Protein AF-A0A813FY99-F1 (afdb_monomer)

Organism: Polarella glacialis (NCBI:txid89957)

Mean predicted aligned error: 5.85 Å

pLDDT: mean 92.45, std 8.8, range [51.94, 98.81]

Sequence (256 aa):
MLTPITLELGGKSPVFIDKGLSEDMMNAAVREILETKVHKTGQFCCSHDYGLVHEAVYEDFCGRLKAQIVALGPRRHVPMIGRRQYADIKSKLDEAGAECVPPLGGESVPNDEAMTIPMTALLQPSFDKRVLTEEIFGPLFPVLKVSGVAEAIKIINRPVTCKPLIAYCYTEDSKLADAFVSSVPAGNIAVNGGPQRMISNYACGFGGVGPSGSGVHMWGVDALREFSNRKHVMRARGGFAKSYFSGPPPALPAKA

Nearest PDB structures (foldseek):
  8bb8-assembly1_A  TM=8.879E-01  e=2.811E-17  Homo sapiens
  4qgk-assembly1_B  TM=8.823E-01  e=2.991E-17  Homo sapiens
  4l2o-assembly1_B  TM=8.874E-01  e=7.620E-17  Homo sapiens
  1ad3-assembly1_B  TM=8.784E-01  e=6.346E-16  Rattus norvegicus
  7rlu-assembly1_B  TM=8.355E-01  e=1.193E-13  Rattus norvegicus

Foldseek 3Di:
DPDDDWDAAAAQAEEEAFPADDPVLLLVVLVQLQVCCLVLQVLDRQHNLEYEYEQNCQVVSLVSNLVVLVVCPCSQWDAHPDLVLLVVLLVLVVQQPFQKRVHDDDVQQQDNVRSTHGQIEGEPGDCPGCSNQDRNSGNYYYYYYDNDLVVVLVSCCPPSRAAGQEYEYEDPDPVSVVVNVVRGRYQYYYYSDGDVVVVPPQQDFGHTDDPSTDAGCGHHVRNVVRPDDPDDDDDDPDDPPDPPVPDDPPDDPDDD

Structure (mmCIF, N/CA/C/O backbone):
data_AF-A0A813FY99-F1
#
_entry.id   AF-A0A813FY99-F1
#
loop_
_atom_site.group_PDB
_atom_site.id
_atom_site.type_symbol
_atom_site.label_atom_id
_atom_site.label_alt_id
_atom_site.label_comp_id
_atom_site.label_asym_id
_atom_site.label_entity_id
_atom_site.label_seq_id
_atom_site.pdbx_PDB_ins_code
_atom_site.Cartn_x
_atom_site.Cartn_y
_atom_site.Cartn_z
_atom_site.occupancy
_atom_site.B_iso_or_equiv
_atom_site.auth_seq_id
_atom_site.auth_comp_id
_atom_site.auth_asym_id
_atom_site.auth_atom_id
_atom_site.pdbx_PDB_model_num
ATOM 1 N N . MET A 1 1 ? 16.513 8.443 -31.070 1.00 75.50 1 MET A N 1
ATOM 2 C CA . MET A 1 1 ? 17.203 7.590 -30.077 1.00 75.50 1 MET A CA 1
ATOM 3 C C . MET A 1 1 ? 16.186 6.566 -29.591 1.00 75.50 1 MET A C 1
ATOM 5 O O . MET A 1 1 ? 15.091 6.989 -29.251 1.00 75.50 1 MET A O 1
ATOM 9 N N . LEU A 1 2 ? 16.479 5.264 -29.645 1.00 90.00 2 LEU A N 1
ATOM 10 C CA . LEU A 1 2 ? 15.566 4.190 -29.209 1.00 90.00 2 LEU A CA 1
ATOM 11 C C . LEU A 1 2 ? 16.149 3.500 -27.969 1.00 90.00 2 LEU A C 1
ATOM 13 O O . LEU A 1 2 ? 16.547 2.340 -28.017 1.00 90.00 2 LEU A O 1
ATOM 17 N N . THR A 1 3 ? 16.304 4.268 -26.893 1.00 95.12 3 THR A N 1
ATOM 18 C CA . THR A 1 3 ? 16.909 3.800 -25.641 1.00 95.12 3 THR A CA 1
ATOM 19 C C . THR A 1 3 ? 15.904 2.933 -24.873 1.00 95.12 3 THR A C 1
ATOM 21 O O . THR A 1 3 ? 14.806 3.424 -24.603 1.00 95.12 3 THR A O 1
ATOM 24 N N . PRO A 1 4 ? 16.240 1.682 -24.503 1.00 93.56 4 PRO A N 1
ATOM 25 C CA . PRO A 1 4 ? 15.447 0.902 -23.554 1.00 93.56 4 PRO A CA 1
ATOM 26 C C . PRO A 1 4 ? 15.342 1.622 -22.207 1.00 93.56 4 PRO A C 1
ATOM 28 O O . PRO A 1 4 ? 16.290 2.289 -21.790 1.00 93.56 4 PRO A O 1
ATOM 31 N N . ILE A 1 5 ? 14.205 1.477 -21.529 1.00 95.12 5 ILE A N 1
ATOM 32 C CA . ILE A 1 5 ? 13.973 2.058 -20.205 1.00 95.12 5 ILE A CA 1
ATOM 33 C C . ILE A 1 5 ? 13.480 0.981 -19.242 1.00 95.12 5 ILE A C 1
ATOM 35 O O . ILE A 1 5 ? 12.625 0.174 -19.599 1.00 95.12 5 ILE A O 1
ATOM 39 N N . THR A 1 6 ? 13.998 1.024 -18.020 1.00 96.06 6 THR A N 1
ATOM 40 C CA . THR A 1 6 ? 13.480 0.289 -16.864 1.00 96.06 6 THR A CA 1
ATOM 41 C C . THR A 1 6 ? 12.871 1.334 -15.934 1.00 96.06 6 THR A C 1
ATOM 43 O O . THR A 1 6 ? 13.519 2.340 -15.631 1.00 96.06 6 THR A O 1
ATOM 46 N N . LEU A 1 7 ? 11.611 1.150 -15.544 1.00 95.81 7 LEU A N 1
ATOM 47 C CA . LEU A 1 7 ? 10.851 2.115 -14.752 1.00 95.81 7 LEU A CA 1
ATOM 48 C C . LEU A 1 7 ? 10.440 1.482 -13.435 1.00 95.81 7 LEU A C 1
ATOM 50 O O . LEU A 1 7 ? 9.755 0.465 -13.428 1.00 95.81 7 LEU A O 1
ATOM 54 N N . GLU A 1 8 ? 10.806 2.141 -12.346 1.00 93.56 8 GLU A N 1
ATOM 55 C CA . GLU A 1 8 ? 10.443 1.753 -10.989 1.00 93.56 8 GLU A CA 1
ATOM 56 C C . GLU A 1 8 ? 9.731 2.914 -10.352 1.00 93.56 8 GLU A C 1
ATOM 58 O O . GLU A 1 8 ? 10.328 3.950 -10.043 1.00 93.56 8 GLU A O 1
ATOM 63 N N . LEU A 1 9 ? 8.422 2.760 -10.264 1.00 92.88 9 LEU A N 1
ATOM 64 C CA . LEU A 1 9 ? 7.542 3.795 -9.777 1.00 92.88 9 LEU A CA 1
ATOM 65 C C . LEU A 1 9 ? 7.005 3.364 -8.412 1.00 92.88 9 LEU A C 1
ATOM 67 O O . LEU A 1 9 ? 7.506 2.441 -7.771 1.00 92.88 9 LEU A O 1
ATOM 71 N N . GLY A 1 10 ? 6.024 4.103 -7.923 1.00 91.44 10 GLY A N 1
ATOM 72 C CA . GLY A 1 10 ? 5.308 3.755 -6.711 1.00 91.44 10 GLY A CA 1
ATOM 73 C C . GLY A 1 10 ? 4.024 2.999 -7.015 1.00 91.44 10 GLY A C 1
ATOM 74 O O . GLY A 1 10 ? 3.854 2.335 -8.043 1.00 91.44 10 GLY A O 1
ATOM 75 N N . GLY A 1 11 ? 3.083 3.142 -6.104 1.00 91.06 11 GLY A N 1
ATOM 76 C CA . GLY A 1 11 ? 1.730 2.658 -6.287 1.00 91.06 11 GLY A CA 1
ATOM 77 C C . GLY A 1 11 ? 1.016 2.502 -4.961 1.00 91.06 11 GLY A C 1
ATOM 78 O O . GLY A 1 11 ? 1.612 2.503 -3.886 1.00 91.06 11 GLY A O 1
ATOM 79 N N . LYS A 1 12 ? -0.299 2.324 -5.039 1.00 94.81 12 LYS A N 1
ATOM 80 C CA . LYS A 1 12 ? -1.124 2.118 -3.852 1.00 94.81 12 LYS A CA 1
ATOM 81 C C . LYS A 1 12 ? -1.041 0.667 -3.400 1.00 94.81 12 LYS A C 1
ATOM 83 O O . LYS A 1 12 ? -1.918 -0.120 -3.738 1.00 94.81 12 LYS A O 1
ATOM 88 N N . SER A 1 13 ? 0.014 0.315 -2.673 1.00 96.50 13 SER A N 1
ATOM 89 C CA . SER A 1 13 ? 0.250 -1.055 -2.207 1.00 96.50 13 SER A CA 1
ATOM 90 C C . SER A 1 13 ? -0.785 -1.472 -1.144 1.00 96.50 13 SER A C 1
ATOM 92 O O . SER A 1 13 ? -0.737 -0.952 -0.024 1.00 96.50 13 SER A O 1
ATOM 94 N N . PRO A 1 14 ? -1.742 -2.371 -1.454 1.00 97.44 14 PRO A N 1
ATOM 95 C CA . PRO A 1 14 ? -2.763 -2.801 -0.503 1.00 97.44 14 PRO A CA 1
ATOM 96 C C . PRO A 1 14 ? -2.207 -3.784 0.522 1.00 97.44 14 PRO A C 1
ATOM 98 O O . PRO A 1 14 ? -1.317 -4.575 0.207 1.00 97.44 14 PRO A O 1
ATOM 101 N N . VAL A 1 15 ? -2.824 -3.829 1.701 1.00 98.25 15 VAL A N 1
ATOM 102 C CA . VAL A 1 15 ? -2.689 -4.952 2.634 1.00 98.25 15 VAL A CA 1
ATOM 103 C C . VAL A 1 15 ? -4.041 -5.557 2.971 1.00 98.25 15 VAL A C 1
ATOM 105 O O . VAL A 1 15 ? -4.916 -4.874 3.494 1.00 98.25 15 VAL A O 1
ATOM 108 N N . PHE A 1 16 ? -4.215 -6.844 2.679 1.00 98.69 16 PHE A N 1
ATOM 109 C CA . PHE A 1 16 ? -5.364 -7.618 3.134 1.00 98.69 16 PHE A CA 1
ATOM 110 C C . PHE A 1 16 ? -5.051 -8.312 4.465 1.00 98.69 16 PHE A C 1
ATOM 112 O O . PHE A 1 16 ? -4.012 -8.963 4.589 1.00 98.69 16 PHE A O 1
ATOM 119 N N . ILE A 1 17 ? -5.956 -8.178 5.437 1.00 98.75 17 ILE A N 1
ATOM 120 C CA . ILE A 1 17 ? -5.899 -8.848 6.741 1.00 98.75 17 ILE A CA 1
ATOM 121 C C . ILE A 1 17 ? -7.107 -9.777 6.854 1.00 98.75 17 ILE A C 1
ATOM 123 O O . ILE A 1 17 ? -8.253 -9.319 6.909 1.00 98.75 17 ILE A O 1
ATOM 127 N N . ASP A 1 18 ? -6.846 -11.079 6.877 1.00 98.44 18 ASP A N 1
ATOM 128 C CA . ASP A 1 18 ? -7.875 -12.104 7.017 1.00 98.44 18 ASP A CA 1
ATOM 129 C C . ASP A 1 18 ? -8.385 -12.235 8.468 1.00 98.44 18 ASP A C 1
ATOM 131 O O . ASP A 1 18 ? -7.804 -11.700 9.411 1.00 98.44 18 ASP A O 1
ATOM 135 N N . LYS A 1 19 ? -9.485 -12.964 8.671 1.00 97.44 19 LYS A N 1
ATOM 136 C CA . LYS A 1 19 ? -10.053 -13.238 10.003 1.00 97.44 19 LYS A CA 1
ATOM 137 C C . LYS A 1 19 ? -9.366 -14.377 10.761 1.00 97.44 19 LYS A C 1
ATOM 139 O O . LYS A 1 19 ? -9.574 -14.502 11.960 1.00 97.44 19 LYS A O 1
ATOM 144 N N . GLY A 1 20 ? -8.625 -15.241 10.065 1.00 93.25 20 GLY A N 1
ATOM 145 C CA . GLY A 1 20 ? -8.072 -16.482 10.621 1.00 93.25 20 GLY A CA 1
ATOM 146 C C . GLY A 1 20 ? -6.690 -16.350 11.260 1.00 93.25 20 GLY A C 1
ATOM 147 O O . GLY A 1 20 ? -6.062 -17.367 11.519 1.00 93.25 20 GLY A O 1
ATOM 148 N N . LEU A 1 21 ? -6.183 -15.131 11.454 1.00 97.56 21 LEU A N 1
ATOM 149 C CA . LEU A 1 21 ? -4.840 -14.913 11.993 1.00 97.56 21 LEU A CA 1
ATOM 150 C C . LEU A 1 21 ? -4.801 -15.245 13.484 1.00 97.56 21 LEU A C 1
ATOM 152 O O . LEU A 1 21 ? -5.650 -14.788 14.251 1.00 97.56 21 LEU A O 1
ATOM 156 N N . SER A 1 22 ? -3.750 -15.942 13.907 1.00 97.12 22 SER A N 1
ATOM 157 C CA . SER A 1 22 ? -3.342 -15.974 15.312 1.00 97.12 22 SER A CA 1
ATOM 158 C C . SER A 1 22 ? -3.049 -14.566 15.850 1.00 97.12 22 SER A C 1
ATOM 160 O O . SER A 1 22 ? -2.690 -13.649 15.103 1.00 97.12 22 SER A O 1
ATOM 162 N N . GLU A 1 23 ? -3.157 -14.381 17.170 1.00 96.44 23 GLU A N 1
ATOM 163 C CA . GLU A 1 23 ? -2.890 -13.083 17.810 1.00 96.44 23 GLU A CA 1
ATOM 164 C C . GLU A 1 23 ? -1.473 -12.564 17.524 1.00 96.44 23 GLU A C 1
ATOM 166 O O . GLU A 1 23 ? -1.279 -11.369 17.288 1.00 96.44 23 GLU A O 1
ATOM 171 N N . ASP A 1 24 ? -0.486 -13.461 17.498 1.00 96.44 24 ASP A N 1
ATOM 172 C CA . ASP A 1 24 ? 0.904 -13.126 17.189 1.00 96.44 24 ASP A CA 1
ATOM 173 C C . ASP A 1 24 ? 1.055 -12.614 15.756 1.00 96.44 24 ASP A C 1
ATOM 175 O O . ASP A 1 24 ? 1.741 -11.613 15.523 1.00 96.44 24 ASP A O 1
ATOM 179 N N . MET A 1 25 ? 0.381 -13.255 14.796 1.00 96.62 25 MET A N 1
ATOM 180 C CA . MET A 1 25 ? 0.400 -12.824 13.401 1.00 96.62 25 MET A CA 1
ATOM 181 C C . MET A 1 25 ? -0.323 -11.486 13.221 1.00 96.62 25 MET A C 1
ATOM 183 O O . MET A 1 25 ? 0.201 -10.607 12.536 1.00 96.62 25 MET A O 1
ATOM 187 N N . MET A 1 26 ? -1.465 -11.286 13.888 1.00 97.81 26 MET A N 1
ATOM 188 C CA . MET A 1 26 ? -2.183 -10.007 13.893 1.00 97.81 26 MET A CA 1
ATOM 189 C C . MET A 1 26 ? -1.304 -8.877 14.453 1.00 97.81 26 MET A C 1
ATOM 191 O O . MET A 1 26 ? -1.156 -7.823 13.832 1.00 97.81 26 MET A O 1
ATOM 195 N N . ASN A 1 27 ? -0.652 -9.105 15.596 1.00 96.81 27 ASN A N 1
ATOM 196 C CA . ASN A 1 27 ? 0.261 -8.136 16.204 1.00 96.81 27 ASN A CA 1
ATOM 197 C C . ASN A 1 27 ? 1.474 -7.837 15.316 1.00 96.81 27 ASN A C 1
ATOM 199 O O . ASN A 1 27 ? 1.892 -6.680 15.221 1.00 96.81 27 ASN A O 1
ATOM 203 N N . ALA A 1 28 ? 2.040 -8.860 14.671 1.00 95.50 28 ALA A N 1
ATOM 204 C CA . ALA A 1 28 ? 3.153 -8.702 13.744 1.00 95.50 28 ALA A CA 1
ATOM 205 C C . ALA A 1 28 ? 2.752 -7.887 12.507 1.00 95.50 28 ALA A C 1
ATOM 207 O O . ALA A 1 28 ? 3.494 -6.979 12.136 1.00 95.50 28 ALA A O 1
ATOM 208 N N . ALA A 1 29 ? 1.577 -8.149 11.925 1.00 96.81 29 ALA A N 1
ATOM 209 C CA . ALA A 1 29 ? 1.054 -7.403 10.783 1.00 96.81 29 ALA A CA 1
ATOM 210 C C . ALA A 1 29 ? 0.841 -5.920 11.128 1.00 96.81 29 ALA A C 1
ATOM 212 O O . ALA A 1 29 ? 1.331 -5.043 10.417 1.00 96.81 29 ALA A O 1
ATOM 213 N N . VAL A 1 30 ? 0.189 -5.622 12.261 1.00 97.19 30 VAL A N 1
ATOM 214 C CA . VAL A 1 30 ? 0.000 -4.237 12.739 1.00 97.19 30 VAL A CA 1
ATOM 215 C C . VAL A 1 30 ? 1.348 -3.540 12.943 1.00 97.19 30 VAL A C 1
ATOM 217 O O . VAL A 1 30 ? 1.535 -2.416 12.472 1.00 97.19 30 VAL A O 1
ATOM 220 N N . ARG A 1 31 ? 2.306 -4.211 13.595 1.00 95.25 31 ARG A N 1
ATOM 221 C CA . ARG A 1 31 ? 3.645 -3.656 13.830 1.00 95.25 31 ARG A CA 1
ATOM 222 C C . ARG A 1 31 ? 4.360 -3.352 12.517 1.00 95.25 31 ARG A C 1
ATOM 224 O O . ARG A 1 31 ? 4.911 -2.267 12.372 1.00 95.25 31 ARG A O 1
ATOM 231 N N . GLU A 1 32 ? 4.330 -4.271 11.559 1.00 94.69 32 GLU A N 1
ATOM 232 C CA . GLU A 1 32 ? 5.006 -4.111 10.271 1.00 94.69 32 GLU A CA 1
ATOM 233 C C . GLU A 1 32 ? 4.397 -2.971 9.437 1.00 94.69 32 GLU A C 1
ATOM 235 O O . GLU A 1 32 ? 5.131 -2.170 8.847 1.00 94.69 32 GLU A O 1
ATOM 240 N N . ILE A 1 33 ? 3.068 -2.827 9.452 1.00 95.75 33 ILE A N 1
ATOM 241 C CA . ILE A 1 33 ? 2.367 -1.683 8.851 1.00 95.75 33 ILE A CA 1
ATOM 242 C C . ILE A 1 33 ? 2.863 -0.371 9.463 1.00 95.75 33 ILE A C 1
ATOM 244 O O . ILE A 1 33 ? 3.245 0.549 8.734 1.00 95.75 33 ILE A O 1
ATOM 248 N N . LEU A 1 34 ? 2.909 -0.293 10.793 1.00 94.81 34 LEU A N 1
ATOM 249 C CA . LEU A 1 34 ? 3.314 0.916 11.504 1.00 94.81 34 LEU A CA 1
ATOM 250 C C . LEU A 1 34 ? 4.782 1.260 11.311 1.00 94.81 34 LEU A C 1
ATOM 252 O O . LEU A 1 34 ? 5.090 2.407 10.993 1.00 94.81 34 LEU A O 1
ATOM 256 N N . GLU A 1 35 ? 5.680 0.289 11.461 1.00 91.62 35 GLU A N 1
ATOM 257 C CA . GLU A 1 35 ? 7.118 0.477 11.264 1.00 91.62 35 GLU A CA 1
ATOM 258 C C . GLU A 1 35 ? 7.416 0.996 9.862 1.00 91.62 35 GLU A C 1
ATOM 260 O O . GLU A 1 35 ? 8.207 1.926 9.706 1.00 91.62 35 GLU A O 1
ATOM 265 N N . THR A 1 36 ? 6.712 0.477 8.858 1.00 90.81 36 THR A N 1
ATOM 266 C CA . THR A 1 36 ? 6.819 0.949 7.477 1.00 90.81 36 THR A CA 1
ATOM 267 C C . THR A 1 36 ? 6.313 2.384 7.322 1.00 90.81 36 THR A C 1
ATOM 269 O O . THR A 1 36 ? 6.957 3.198 6.660 1.00 90.81 36 THR A O 1
ATOM 272 N N . LYS A 1 37 ? 5.180 2.726 7.943 1.00 93.50 37 LYS A N 1
ATOM 273 C CA . LYS A 1 37 ? 4.598 4.071 7.850 1.00 93.50 37 LYS A CA 1
ATOM 274 C C . LYS A 1 37 ? 5.371 5.140 8.618 1.00 93.50 37 LYS A C 1
ATOM 276 O O . LYS A 1 37 ? 5.329 6.302 8.223 1.00 93.50 37 LYS A O 1
ATOM 281 N N . VAL A 1 38 ? 6.092 4.785 9.680 1.00 92.62 38 VAL A N 1
ATOM 282 C CA . VAL A 1 38 ? 7.000 5.733 10.352 1.00 92.62 38 VAL A CA 1
ATOM 283 C C . VAL A 1 38 ? 8.392 5.753 9.740 1.00 92.62 38 VAL A C 1
ATOM 285 O O . VAL A 1 38 ? 9.088 6.766 9.834 1.00 92.62 38 VAL A O 1
ATOM 288 N N . HIS A 1 39 ? 8.809 4.678 9.071 1.00 90.06 39 HIS A N 1
ATOM 289 C CA . HIS A 1 39 ? 10.054 4.672 8.320 1.00 90.06 39 HIS A CA 1
ATOM 290 C C . HIS A 1 39 ? 9.987 5.719 7.204 1.00 90.06 39 HIS A C 1
ATOM 292 O O . HIS A 1 39 ? 9.133 5.654 6.321 1.00 90.06 39 HIS A O 1
ATOM 298 N N . LYS A 1 40 ? 10.879 6.718 7.262 1.00 89.81 40 LYS A N 1
ATOM 299 C CA . LYS A 1 40 ? 10.889 7.869 6.340 1.00 89.81 40 LYS A CA 1
ATOM 300 C C . LYS A 1 40 ? 9.519 8.563 6.234 1.00 89.81 40 LYS A C 1
ATOM 302 O O . LYS A 1 40 ? 9.180 9.082 5.172 1.00 89.81 40 LYS A O 1
ATOM 307 N N . THR A 1 41 ? 8.709 8.536 7.294 1.00 92.69 41 THR A N 1
ATOM 308 C CA . THR A 1 41 ? 7.345 9.098 7.281 1.00 92.69 41 THR A CA 1
ATOM 309 C C . THR A 1 41 ? 6.443 8.473 6.205 1.00 92.69 41 THR A C 1
ATOM 311 O O . THR A 1 41 ? 5.597 9.146 5.625 1.00 92.69 41 THR A O 1
ATOM 314 N N . GLY A 1 42 ? 6.663 7.201 5.858 1.00 91.88 42 GLY A N 1
ATOM 315 C CA . GLY A 1 42 ? 5.876 6.495 4.847 1.00 91.88 42 GLY A CA 1
ATOM 316 C C . GLY A 1 42 ? 6.219 6.888 3.408 1.00 91.88 42 GLY A C 1
ATOM 317 O O . GLY A 1 42 ? 5.549 6.429 2.485 1.00 91.88 42 GLY A O 1
ATOM 318 N N . GLN A 1 43 ? 7.269 7.695 3.204 1.00 95.31 43 GLN A N 1
ATOM 319 C CA . GLN A 1 43 ? 7.819 8.071 1.897 1.00 95.31 43 GLN A CA 1
ATOM 320 C C . GLN A 1 43 ? 8.681 6.926 1.349 1.00 95.31 43 GLN A C 1
ATOM 322 O O . GLN A 1 43 ? 9.912 7.000 1.268 1.00 95.31 43 GLN A O 1
ATOM 327 N N . PHE A 1 44 ? 8.016 5.814 1.052 1.00 94.19 44 PHE A N 1
ATOM 328 C CA . PHE A 1 44 ? 8.620 4.574 0.597 1.00 94.19 44 PHE A CA 1
ATOM 329 C C . PHE A 1 44 ? 7.676 3.897 -0.401 1.00 94.19 44 PHE A C 1
ATOM 331 O O . PHE A 1 44 ? 6.523 3.650 -0.073 1.00 94.19 44 PHE A O 1
ATOM 338 N N . CYS A 1 45 ? 8.155 3.585 -1.610 1.00 93.19 45 CYS A N 1
ATOM 339 C CA . CYS A 1 45 ? 7.335 3.009 -2.690 1.00 93.19 45 CYS A CA 1
ATOM 340 C C . CYS A 1 45 ? 6.711 1.649 -2.329 1.00 93.19 45 CYS A C 1
ATOM 342 O O . CYS A 1 45 ? 5.658 1.284 -2.838 1.00 93.19 45 CYS A O 1
ATOM 344 N N . CYS A 1 46 ? 7.346 0.905 -1.422 1.00 94.12 46 CYS A N 1
ATOM 345 C CA . CYS A 1 46 ? 6.845 -0.369 -0.909 1.00 94.12 46 CYS A CA 1
ATOM 346 C C . CYS A 1 46 ? 5.987 -0.190 0.354 1.00 94.12 46 CYS A C 1
ATOM 348 O O . CYS A 1 46 ? 5.707 -1.160 1.047 1.00 94.12 46 CYS A O 1
ATOM 350 N N . SER A 1 47 ? 5.649 1.043 0.739 1.00 94.88 47 SER A N 1
ATOM 351 C CA . SER A 1 47 ? 4.883 1.291 1.955 1.00 94.88 47 SER A CA 1
ATOM 352 C C . SER A 1 47 ? 3.476 0.718 1.840 1.00 94.88 47 SER A C 1
ATOM 354 O O . SER A 1 47 ? 2.859 0.817 0.784 1.00 94.88 47 SER A O 1
ATOM 356 N N . HIS A 1 48 ? 2.940 0.165 2.931 1.00 96.06 48 HIS A N 1
ATOM 357 C CA . HIS A 1 48 ? 1.524 -0.192 2.995 1.00 96.06 48 HIS A CA 1
ATOM 358 C C . HIS A 1 48 ? 0.698 1.074 2.800 1.00 96.06 48 HIS A C 1
ATOM 360 O O . HIS A 1 48 ? 0.747 1.978 3.633 1.00 96.06 48 HIS A O 1
ATOM 366 N N . ASP A 1 49 ? -0.032 1.180 1.700 1.00 96.25 49 ASP A N 1
ATOM 367 C CA . ASP A 1 49 ? -0.719 2.416 1.353 1.00 96.25 49 ASP A CA 1
ATOM 368 C C . ASP A 1 49 ? -2.113 2.454 1.989 1.00 96.25 49 ASP A C 1
ATOM 370 O O . ASP A 1 49 ? -2.449 3.448 2.626 1.00 96.25 49 ASP A O 1
ATOM 374 N N . TYR A 1 50 ? -2.864 1.346 1.936 1.00 97.94 50 TYR A N 1
ATOM 375 C CA . TYR A 1 50 ? -4.173 1.183 2.582 1.00 97.94 50 TYR A CA 1
ATOM 376 C C . TYR A 1 50 ? -4.438 -0.269 3.011 1.00 97.94 50 TYR A C 1
ATOM 378 O O . TYR A 1 50 ? -3.918 -1.210 2.408 1.00 97.94 50 TYR A O 1
ATOM 386 N N . GLY A 1 51 ? -5.260 -0.446 4.046 1.00 98.25 51 GLY A N 1
ATOM 387 C CA . GLY A 1 51 ? -5.664 -1.740 4.591 1.00 98.25 51 GLY A CA 1
ATOM 388 C C . GLY A 1 51 ? -7.081 -2.152 4.195 1.00 98.25 51 GLY A C 1
ATOM 389 O O . GLY A 1 51 ? -8.002 -1.338 4.203 1.00 98.25 51 GLY A O 1
ATOM 390 N N . LEU A 1 52 ? -7.250 -3.435 3.888 1.00 98.69 52 LEU A N 1
ATOM 391 C CA . LEU A 1 52 ? -8.512 -4.124 3.633 1.00 98.69 52 LEU A CA 1
ATOM 392 C C . LEU A 1 52 ? -8.652 -5.220 4.690 1.00 98.69 52 LEU A C 1
ATOM 394 O O . LEU A 1 52 ? -8.031 -6.275 4.587 1.00 98.69 52 LEU A O 1
ATOM 398 N N . VAL A 1 53 ? -9.423 -4.956 5.736 1.00 98.81 53 VAL A N 1
ATOM 399 C CA . VAL A 1 53 ? -9.480 -5.821 6.919 1.00 98.81 53 VAL A CA 1
ATOM 400 C C . VAL A 1 53 ? -10.811 -6.553 6.956 1.00 98.81 53 VAL A C 1
ATOM 402 O O . VAL A 1 53 ? -11.870 -5.931 6.809 1.00 98.81 53 VAL A O 1
ATOM 405 N N . HIS A 1 54 ? -10.765 -7.872 7.150 1.00 98.81 54 HIS A N 1
ATOM 406 C CA . HIS A 1 54 ? -11.969 -8.683 7.264 1.00 98.81 54 HIS A CA 1
ATOM 407 C C . HIS A 1 54 ? -12.850 -8.164 8.415 1.00 98.81 54 HIS A C 1
ATOM 409 O O . HIS A 1 54 ? -12.388 -7.959 9.536 1.00 98.81 54 HIS A O 1
ATOM 415 N N . GLU A 1 55 ? -14.146 -7.995 8.157 1.00 98.56 55 GLU A N 1
ATOM 416 C CA . GLU A 1 55 ? -15.113 -7.384 9.079 1.00 98.56 55 GLU A CA 1
ATOM 417 C C . GLU A 1 55 ? -15.119 -7.974 10.496 1.00 98.56 55 GLU A C 1
ATOM 419 O O . GLU A 1 55 ? -15.169 -7.217 11.461 1.00 98.56 55 GLU A O 1
ATOM 424 N N . ALA A 1 56 ? -14.986 -9.298 10.624 1.00 98.50 56 ALA A N 1
ATOM 425 C CA . ALA A 1 56 ? -14.925 -10.019 11.893 1.00 98.50 56 ALA A CA 1
ATOM 426 C C . ALA A 1 56 ? -13.762 -9.603 12.813 1.00 98.50 56 ALA A C 1
ATOM 428 O O . ALA A 1 56 ? -13.880 -9.746 14.025 1.00 98.50 56 ALA A O 1
ATOM 429 N N . VAL A 1 57 ? -12.657 -9.094 12.259 1.00 98.44 57 VAL A N 1
ATOM 430 C CA . VAL A 1 57 ? -11.462 -8.679 13.020 1.00 98.44 57 VAL A CA 1
ATOM 431 C C . VAL A 1 57 ? -11.163 -7.186 12.885 1.00 98.44 57 VAL A C 1
ATOM 433 O O . VAL A 1 57 ? -10.169 -6.704 13.417 1.00 98.44 57 VAL A O 1
ATOM 436 N N . TYR A 1 58 ? -12.021 -6.430 12.196 1.00 98.62 58 TYR A N 1
ATOM 437 C CA . TYR A 1 58 ? -11.798 -5.013 11.912 1.00 98.62 58 TYR A CA 1
ATOM 438 C C . TYR A 1 58 ? -11.648 -4.172 13.186 1.00 98.62 58 TYR A C 1
ATOM 440 O O . TYR A 1 58 ? -10.693 -3.409 13.308 1.00 98.62 58 TYR A O 1
ATOM 448 N N . GLU A 1 59 ? -12.560 -4.333 14.149 1.00 98.06 59 GLU A N 1
ATOM 449 C CA . GLU A 1 59 ? -12.531 -3.541 15.386 1.00 98.06 59 GLU A CA 1
ATOM 450 C C . GLU A 1 59 ? -11.302 -3.884 16.248 1.00 98.06 59 GLU A C 1
ATOM 452 O O . GLU A 1 59 ? -10.645 -2.986 16.776 1.00 98.06 59 GLU A O 1
ATOM 457 N N . ASP A 1 60 ? -10.939 -5.172 16.330 1.00 98.06 60 ASP A N 1
ATOM 458 C CA . ASP A 1 60 ? -9.726 -5.631 17.024 1.00 98.06 60 ASP A CA 1
ATOM 459 C C . ASP A 1 60 ? -8.459 -5.064 16.362 1.00 98.06 60 ASP A C 1
ATOM 461 O O . ASP A 1 60 ? -7.609 -4.475 17.035 1.00 98.06 60 ASP A O 1
ATOM 465 N N . PHE A 1 61 ? -8.369 -5.133 15.030 1.00 98.50 61 PHE A N 1
ATOM 466 C CA . PHE A 1 61 ? -7.267 -4.550 14.265 1.00 98.50 61 PHE A CA 1
ATOM 467 C C . PHE A 1 61 ? -7.141 -3.040 14.506 1.00 98.50 61 PHE A C 1
ATOM 469 O O . PHE A 1 61 ? -6.050 -2.555 14.812 1.00 98.50 61 PHE A O 1
ATOM 476 N N . CYS A 1 62 ? -8.241 -2.284 14.423 1.00 97.88 62 CYS A N 1
ATOM 477 C CA . CYS A 1 62 ? -8.248 -0.841 14.673 1.00 97.88 62 CYS A CA 1
ATOM 478 C C . CYS A 1 62 ? -7.848 -0.500 16.117 1.00 97.88 62 CYS A C 1
ATOM 480 O O . CYS A 1 62 ? -7.095 0.454 16.336 1.00 97.88 62 CYS A O 1
ATOM 482 N N . GLY A 1 63 ? -8.289 -1.294 17.097 1.00 97.50 63 GLY A N 1
ATOM 483 C CA . GLY A 1 63 ? -7.889 -1.161 18.498 1.00 97.50 63 GLY A CA 1
ATOM 484 C C . GLY A 1 63 ? -6.384 -1.359 18.701 1.00 97.50 63 GLY A C 1
ATOM 485 O O . GLY A 1 63 ? -5.722 -0.512 19.311 1.00 97.50 63 GLY A O 1
ATOM 486 N N . ARG A 1 64 ? -5.817 -2.428 18.128 1.00 97.75 64 ARG A N 1
ATOM 487 C CA . ARG A 1 64 ? -4.368 -2.708 18.163 1.00 97.75 64 ARG A CA 1
ATOM 488 C C . ARG A 1 64 ? -3.568 -1.618 17.463 1.00 97.75 64 ARG A C 1
ATOM 490 O O . ARG A 1 64 ? -2.570 -1.144 18.007 1.00 97.75 64 ARG A O 1
ATOM 497 N N . LEU A 1 65 ? -4.028 -1.184 16.291 1.00 96.88 65 LEU A N 1
ATOM 498 C CA . LEU A 1 65 ? -3.409 -0.115 15.517 1.00 96.88 65 LEU A CA 1
ATOM 4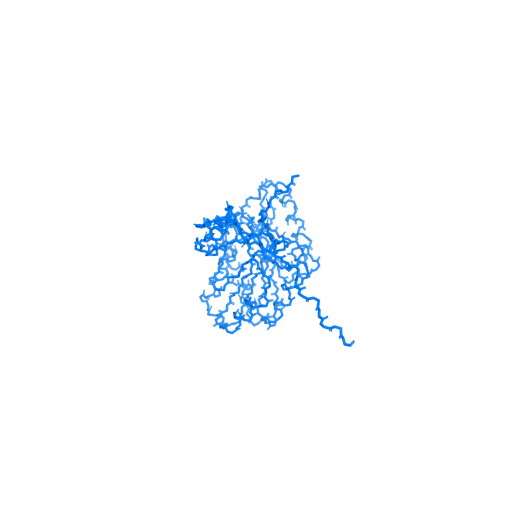99 C C . LEU A 1 65 ? -3.367 1.187 16.325 1.00 96.88 65 LEU A C 1
ATOM 501 O O . LEU A 1 65 ? -2.301 1.784 16.458 1.00 96.88 65 LEU A O 1
ATOM 505 N N . LYS A 1 66 ? -4.483 1.586 16.948 1.00 95.88 66 LYS A N 1
ATOM 506 C CA . LYS A 1 66 ? -4.551 2.760 17.832 1.00 95.88 66 LYS A CA 1
ATOM 507 C C . LYS A 1 66 ? -3.531 2.685 18.962 1.00 95.88 66 LYS A C 1
ATOM 509 O O . LYS A 1 66 ? -2.774 3.634 19.166 1.00 95.88 66 LYS A O 1
ATOM 514 N N . ALA A 1 67 ? -3.522 1.572 19.695 1.00 96.00 67 ALA A N 1
ATOM 515 C CA . ALA A 1 67 ? -2.640 1.385 20.841 1.00 96.00 67 ALA A CA 1
ATOM 516 C C . ALA A 1 67 ? -1.165 1.484 20.431 1.00 96.00 67 ALA A C 1
ATOM 518 O O . ALA A 1 67 ? -0.387 2.193 21.071 1.00 96.00 67 ALA A O 1
ATOM 519 N N . GLN A 1 68 ? -0.792 0.838 19.324 1.00 95.81 68 GLN A N 1
ATOM 520 C CA . GLN A 1 68 ? 0.579 0.875 18.834 1.00 95.81 68 GLN A CA 1
ATOM 521 C C . GLN A 1 68 ? 0.964 2.243 18.251 1.00 95.81 68 GLN A C 1
ATOM 523 O O . GLN A 1 68 ? 2.094 2.672 18.469 1.00 95.81 68 GLN A O 1
ATOM 528 N N . ILE A 1 69 ? 0.053 2.978 17.594 1.00 95.00 69 ILE A N 1
ATOM 529 C CA . ILE A 1 69 ? 0.349 4.351 17.147 1.00 95.00 69 ILE A CA 1
ATOM 530 C C . ILE A 1 69 ? 0.665 5.254 18.342 1.00 95.00 69 ILE A C 1
ATOM 532 O O . ILE A 1 69 ? 1.630 6.017 18.298 1.00 95.00 69 ILE A O 1
ATOM 536 N N . VAL A 1 70 ? -0.120 5.163 19.418 1.00 92.94 70 VAL A N 1
ATOM 537 C CA . VAL A 1 70 ? 0.134 5.930 20.648 1.00 92.94 70 VAL A CA 1
ATOM 538 C C . VAL A 1 70 ? 1.478 5.533 21.265 1.00 92.94 70 VAL A C 1
ATOM 540 O O . VAL A 1 70 ? 2.256 6.405 21.652 1.00 92.94 70 VAL A O 1
ATOM 543 N N . ALA A 1 71 ? 1.798 4.237 21.288 1.00 94.38 71 ALA A N 1
ATOM 544 C CA . ALA A 1 71 ? 3.052 3.723 21.838 1.00 94.38 71 ALA A CA 1
ATOM 545 C C . ALA A 1 71 ? 4.313 4.170 21.071 1.00 94.38 71 ALA A C 1
ATOM 547 O O . ALA A 1 71 ? 5.408 4.130 21.631 1.00 94.38 71 ALA A O 1
ATOM 548 N N . LEU A 1 72 ? 4.192 4.631 19.818 1.00 92.56 72 LEU A N 1
ATOM 549 C CA . LEU A 1 72 ? 5.322 5.204 19.075 1.00 92.56 72 LEU A CA 1
ATOM 550 C C . LEU A 1 72 ? 5.854 6.493 19.720 1.00 92.56 72 LEU A C 1
ATOM 552 O O . LEU A 1 72 ? 7.029 6.823 19.529 1.00 92.56 72 LEU A O 1
ATOM 556 N N . GLY A 1 73 ? 5.009 7.230 20.451 1.00 90.62 73 GLY A N 1
ATOM 557 C CA . GLY A 1 73 ? 5.372 8.510 21.058 1.00 90.62 73 GLY A CA 1
ATOM 558 C C . GLY A 1 73 ? 6.014 9.457 20.030 1.00 90.62 73 GLY A C 1
ATOM 559 O O . GLY A 1 73 ? 5.497 9.579 18.917 1.00 90.62 73 GLY A O 1
ATOM 560 N N . PRO A 1 74 ? 7.180 10.067 20.318 1.00 88.56 74 PRO A N 1
ATOM 561 C CA . PRO A 1 74 ? 7.865 10.972 19.389 1.00 88.56 74 PRO A CA 1
ATOM 562 C C . PRO A 1 74 ? 8.197 10.363 18.018 1.00 88.56 74 PRO A C 1
ATOM 564 O O . PRO A 1 74 ? 8.304 11.092 17.034 1.00 88.56 74 PRO A O 1
ATOM 567 N N . ARG A 1 75 ? 8.324 9.030 17.905 1.00 89.62 75 ARG A N 1
ATOM 568 C CA . ARG A 1 75 ? 8.669 8.361 16.635 1.00 89.62 75 ARG A CA 1
ATOM 569 C C . ARG A 1 75 ? 7.595 8.498 15.562 1.00 89.62 75 ARG A C 1
ATOM 571 O O . ARG A 1 75 ? 7.894 8.259 14.395 1.00 89.62 75 ARG A O 1
ATOM 578 N N . ARG A 1 76 ? 6.366 8.878 15.923 1.00 89.62 76 ARG A N 1
ATOM 579 C CA . ARG A 1 76 ? 5.315 9.164 14.936 1.00 89.62 76 ARG A CA 1
ATOM 580 C C . ARG A 1 76 ? 5.487 10.523 14.245 1.00 89.62 76 ARG A C 1
ATOM 582 O O . ARG A 1 76 ? 4.748 10.790 13.309 1.00 89.62 76 ARG A O 1
ATOM 589 N N . HIS A 1 77 ? 6.451 11.348 14.671 1.00 88.00 77 HIS A N 1
ATOM 590 C CA . HIS A 1 77 ? 6.714 12.698 14.159 1.00 88.00 77 HIS A CA 1
ATOM 591 C C . HIS A 1 77 ? 8.022 12.768 13.369 1.00 88.00 77 HIS A C 1
ATOM 593 O O . HIS A 1 77 ? 9.025 13.298 13.844 1.00 88.00 77 HIS A O 1
ATOM 599 N N . VAL A 1 78 ? 8.018 12.248 12.145 1.00 84.62 78 VAL A N 1
ATOM 600 C CA . VAL A 1 78 ? 9.184 12.329 11.256 1.00 84.62 78 VAL A CA 1
ATOM 601 C C . VAL A 1 78 ? 8.938 13.421 10.202 1.00 84.62 78 VAL A C 1
ATOM 603 O O . VAL A 1 78 ? 7.871 13.422 9.583 1.00 84.62 78 VAL A O 1
ATOM 606 N N . PRO A 1 79 ? 9.869 14.373 9.991 1.00 92.75 79 PRO A N 1
ATOM 607 C CA . PRO A 1 79 ? 9.689 15.432 8.999 1.00 92.75 79 PRO A CA 1
ATOM 608 C C . PRO A 1 79 ? 9.501 14.893 7.580 1.00 92.75 79 PRO A C 1
ATOM 610 O O . PRO A 1 79 ? 10.162 13.939 7.163 1.00 92.75 79 PRO A O 1
ATOM 613 N N . MET A 1 80 ? 8.610 15.525 6.822 1.00 95.75 80 MET A N 1
ATOM 614 C CA . MET A 1 80 ? 8.447 15.267 5.392 1.00 95.75 80 MET A CA 1
ATOM 615 C C . MET A 1 80 ? 9.665 15.780 4.615 1.00 95.75 80 MET A C 1
ATOM 617 O O . MET A 1 80 ? 10.323 16.734 5.032 1.00 95.75 80 MET A O 1
ATOM 621 N N . ILE A 1 81 ? 9.948 15.189 3.449 1.00 96.38 81 ILE A N 1
ATOM 622 C CA . ILE A 1 81 ? 11.153 15.514 2.665 1.00 96.38 81 ILE A CA 1
ATOM 623 C C . ILE A 1 81 ? 11.189 16.970 2.170 1.00 96.38 81 ILE A C 1
ATOM 625 O O . ILE A 1 81 ? 12.258 17.519 1.916 1.00 96.38 81 ILE A O 1
ATOM 629 N N . GLY A 1 82 ? 10.026 17.612 2.029 1.00 96.81 82 GLY A N 1
ATOM 630 C CA . GLY A 1 82 ? 9.937 19.006 1.612 1.00 96.81 82 GLY A CA 1
ATOM 631 C C . GLY A 1 82 ? 8.531 19.590 1.710 1.00 96.81 82 GLY A C 1
ATOM 632 O O . GLY A 1 82 ? 7.537 18.870 1.819 1.00 96.81 82 GLY A O 1
ATOM 633 N N . ARG A 1 83 ? 8.450 20.924 1.617 1.00 96.94 83 ARG A N 1
ATOM 634 C CA . ARG A 1 83 ? 7.212 21.698 1.830 1.00 96.94 83 ARG A CA 1
ATOM 635 C C . ARG A 1 83 ? 6.062 21.304 0.906 1.00 96.94 83 ARG A C 1
ATOM 637 O O . ARG A 1 83 ? 4.927 21.249 1.357 1.00 96.94 83 ARG A O 1
ATOM 644 N N . ARG A 1 84 ? 6.346 21.009 -0.368 1.00 97.31 84 ARG A N 1
ATOM 645 C CA . ARG A 1 84 ? 5.315 20.579 -1.328 1.00 97.31 84 ARG A CA 1
ATOM 646 C C . ARG A 1 84 ? 4.669 19.261 -0.902 1.00 97.31 84 ARG A C 1
ATOM 648 O O . ARG A 1 84 ? 3.450 19.174 -0.899 1.00 97.31 84 ARG A O 1
ATOM 655 N N . GLN A 1 85 ? 5.483 18.271 -0.525 1.00 97.38 85 GLN A N 1
ATOM 656 C CA . GLN A 1 85 ? 4.981 16.973 -0.073 1.00 97.38 85 GLN A CA 1
ATOM 657 C C . GLN A 1 85 ? 4.217 17.125 1.243 1.00 97.38 85 GLN A C 1
ATOM 659 O O . GLN A 1 85 ? 3.122 16.601 1.379 1.00 97.38 85 GLN A O 1
ATOM 664 N N . TYR A 1 86 ? 4.757 17.897 2.189 1.00 98.06 86 TYR A N 1
ATOM 665 C CA . TYR A 1 86 ? 4.065 18.216 3.435 1.00 98.06 86 TYR A CA 1
ATOM 666 C C . TYR A 1 86 ? 2.664 18.801 3.194 1.00 98.06 86 TYR A C 1
ATOM 668 O O . TYR A 1 86 ? 1.685 18.292 3.735 1.00 98.06 86 TYR A O 1
ATOM 676 N N . ALA A 1 87 ? 2.564 19.830 2.348 1.00 97.88 87 ALA A N 1
ATOM 677 C CA . ALA A 1 87 ? 1.294 20.471 2.024 1.00 97.88 87 ALA A CA 1
ATOM 678 C C . ALA A 1 87 ? 0.311 19.505 1.341 1.00 97.88 87 ALA A C 1
ATOM 680 O O . ALA A 1 87 ? -0.869 19.510 1.680 1.00 97.88 87 ALA A O 1
ATOM 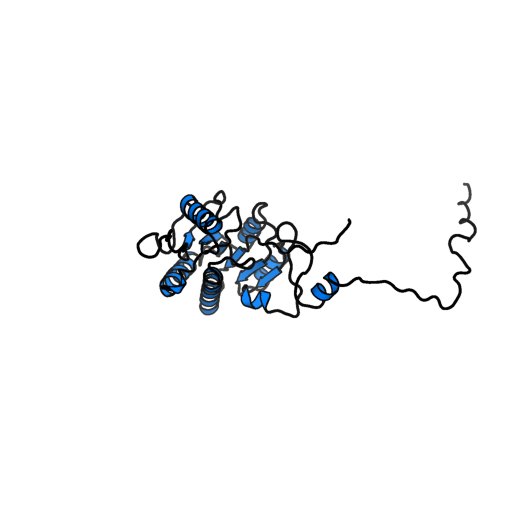681 N N . ASP A 1 88 ? 0.798 18.652 0.433 1.00 97.94 88 ASP A N 1
ATOM 682 C CA . ASP A 1 88 ? -0.021 17.637 -0.239 1.00 97.94 88 ASP A CA 1
ATOM 683 C C . ASP A 1 88 ? -0.628 16.632 0.749 1.00 97.94 88 ASP A C 1
ATOM 685 O O . ASP A 1 88 ? -1.835 16.397 0.738 1.00 97.94 88 ASP A O 1
ATOM 689 N N . ILE A 1 89 ? 0.187 16.078 1.653 1.00 97.88 89 ILE A N 1
ATOM 690 C CA . ILE A 1 89 ? -0.291 15.111 2.650 1.00 97.88 89 ILE A CA 1
ATOM 691 C C . ILE A 1 89 ? -1.234 15.766 3.657 1.00 97.88 89 ILE A C 1
ATOM 693 O O . ILE A 1 89 ? -2.231 15.155 4.038 1.00 97.88 89 ILE A O 1
ATOM 697 N N . LYS A 1 90 ? -0.952 17.005 4.075 1.00 97.06 90 LYS A N 1
ATOM 698 C CA . LYS A 1 90 ? -1.846 17.760 4.958 1.00 97.06 90 LYS A CA 1
ATOM 699 C C . LYS A 1 90 ? -3.216 17.969 4.299 1.00 97.06 90 LYS A C 1
ATOM 701 O O . LYS A 1 90 ? -4.224 17.648 4.911 1.00 97.06 90 LYS A O 1
ATOM 706 N N . SER A 1 91 ? -3.251 18.373 3.027 1.00 97.81 91 SER A N 1
ATOM 707 C CA . SER A 1 91 ? -4.503 18.496 2.259 1.00 97.81 91 SER A CA 1
ATOM 708 C C . SER A 1 91 ? -5.230 17.152 2.123 1.00 97.81 91 SER A C 1
ATOM 710 O O . SER A 1 91 ? -6.435 17.091 2.351 1.00 97.81 91 SER A O 1
ATOM 712 N N . LYS A 1 92 ? -4.516 16.047 1.863 1.00 98.00 92 LYS A N 1
ATOM 713 C CA . LYS A 1 92 ? -5.110 14.696 1.856 1.00 98.00 92 LYS A CA 1
ATOM 714 C C . LYS A 1 92 ? -5.740 14.321 3.203 1.00 98.00 92 LYS A C 1
ATOM 716 O O . LYS A 1 92 ? -6.795 13.689 3.205 1.00 98.00 92 LYS A O 1
ATOM 721 N N . LEU A 1 93 ? -5.110 14.686 4.323 1.00 97.50 93 LEU A N 1
ATOM 722 C CA . LEU A 1 93 ? -5.652 14.473 5.669 1.00 97.50 93 LEU A CA 1
ATOM 723 C C . LEU A 1 93 ? -6.935 15.289 5.884 1.00 97.50 93 LEU A C 1
ATOM 725 O O . LEU A 1 93 ? -7.946 14.725 6.297 1.00 97.50 93 LEU A O 1
ATOM 729 N N . ASP A 1 94 ? -6.907 16.579 5.548 1.00 95.88 94 ASP A N 1
ATOM 730 C CA . ASP A 1 94 ? -8.042 17.494 5.719 1.00 95.88 94 ASP A CA 1
ATOM 731 C C . ASP A 1 94 ? -9.251 17.077 4.854 1.00 95.88 94 ASP A C 1
ATOM 733 O O . ASP A 1 94 ? -10.402 17.124 5.293 1.00 95.88 94 ASP A O 1
ATOM 737 N N . GLU A 1 95 ? -9.005 16.608 3.629 1.00 96.81 95 GLU A N 1
ATOM 738 C CA . GLU A 1 95 ? -10.043 16.196 2.674 1.00 96.81 95 GLU A CA 1
ATOM 739 C C . GLU A 1 95 ? -10.642 14.811 2.957 1.00 96.81 95 GLU A C 1
ATOM 741 O O . GLU A 1 95 ? -11.736 14.504 2.456 1.00 96.81 95 GLU A O 1
ATOM 746 N N . ALA A 1 96 ? -9.942 13.967 3.729 1.00 96.19 96 ALA A N 1
ATOM 747 C CA . ALA A 1 96 ? -10.312 12.570 3.955 1.00 96.19 96 ALA A CA 1
ATOM 748 C C . ALA A 1 96 ? -11.710 12.426 4.571 1.00 96.19 96 ALA A C 1
ATOM 750 O O . ALA A 1 96 ? -12.427 11.486 4.227 1.00 96.19 96 ALA A O 1
ATOM 751 N N . GLY A 1 97 ? -12.104 13.356 5.452 1.00 92.75 97 GLY A N 1
ATOM 752 C CA . GLY A 1 97 ? -13.418 13.355 6.106 1.00 92.75 97 GLY A CA 1
ATOM 753 C C . GLY A 1 97 ? -13.723 12.069 6.884 1.00 92.75 97 GLY A C 1
ATOM 754 O O . GLY A 1 97 ? -14.886 11.715 7.047 1.00 92.75 97 GLY A O 1
ATOM 755 N N . ALA A 1 98 ? -12.680 11.353 7.305 1.00 95.31 98 ALA A N 1
ATOM 756 C CA . ALA A 1 98 ? -12.751 10.063 7.974 1.00 95.31 98 ALA A CA 1
ATOM 757 C C . ALA A 1 98 ? -12.409 10.205 9.458 1.00 95.31 98 ALA A C 1
ATOM 759 O O . ALA A 1 98 ? -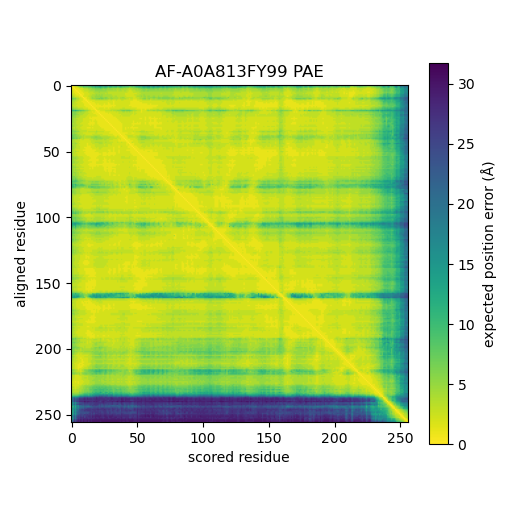11.678 11.118 9.857 1.00 95.31 98 ALA A O 1
ATOM 760 N N . GLU A 1 99 ? -12.890 9.268 10.275 1.00 96.81 99 GLU A N 1
ATOM 761 C CA . GLU A 1 99 ? -12.444 9.181 11.661 1.00 96.81 99 GLU A CA 1
ATOM 762 C C . GLU A 1 99 ? -10.934 8.911 11.691 1.00 96.81 99 GLU A C 1
ATOM 764 O O . GLU A 1 99 ? -10.437 7.964 11.076 1.00 96.81 99 GLU A O 1
ATOM 769 N N . CYS A 1 100 ? -10.205 9.772 12.398 1.00 97.06 100 CYS A N 1
ATOM 770 C CA . CYS A 1 100 ? -8.765 9.657 12.562 1.00 97.06 100 CYS A CA 1
ATOM 771 C C . CYS A 1 100 ? -8.438 8.860 13.822 1.00 97.06 100 CYS A C 1
ATOM 773 O O . CYS A 1 100 ? -9.004 9.093 14.893 1.00 97.06 100 CYS A O 1
ATOM 775 N N . VAL A 1 101 ? -7.473 7.956 13.704 1.00 94.50 101 VAL A N 1
ATOM 776 C CA . VAL A 1 101 ? -6.957 7.167 14.815 1.00 94.50 101 VAL A CA 1
ATOM 777 C C . VAL A 1 101 ? -5.434 7.314 14.876 1.00 94.50 101 VAL A C 1
ATOM 779 O O . VAL A 1 101 ? -4.741 6.820 13.985 1.00 94.50 101 VAL A O 1
ATOM 782 N N . PRO A 1 102 ? -4.886 7.936 15.937 1.00 92.56 102 PRO A N 1
ATOM 783 C CA . PRO A 1 102 ? -5.577 8.634 17.027 1.00 92.56 102 PRO A CA 1
ATOM 784 C C . PRO A 1 102 ? -6.417 9.840 16.554 1.00 92.56 102 PRO A C 1
ATOM 786 O O . PRO A 1 102 ? -6.117 10.396 15.497 1.00 92.56 102 PRO A O 1
ATOM 789 N N . PRO A 1 103 ? -7.432 10.272 17.331 1.00 93.69 103 PRO A N 1
ATOM 790 C CA . PRO A 1 103 ? -8.188 11.484 17.019 1.00 93.69 103 PRO A CA 1
ATOM 791 C C . PRO A 1 103 ? -7.276 12.706 16.899 1.00 93.69 103 PRO A C 1
ATOM 793 O O . PRO A 1 103 ? -6.315 12.842 17.663 1.00 93.69 103 PRO A O 1
ATOM 796 N N . LEU A 1 104 ? -7.595 13.603 15.964 1.00 90.81 104 LEU A N 1
ATOM 797 C CA . LEU A 1 104 ? -6.838 14.837 15.767 1.00 90.81 104 LEU A CA 1
ATOM 798 C C . LEU A 1 104 ? -6.964 15.736 17.003 1.00 90.81 104 LEU A C 1
ATOM 800 O O . LEU A 1 104 ? -8.065 16.046 17.458 1.00 90.81 104 LEU A O 1
ATOM 804 N N . GLY A 1 105 ? -5.823 16.152 17.546 1.00 87.00 105 GLY A N 1
ATOM 805 C CA . GLY A 1 105 ? -5.739 16.983 18.745 1.00 87.00 105 GLY A CA 1
ATOM 806 C C . GLY A 1 105 ? -4.447 16.747 19.523 1.00 87.00 105 GLY A C 1
ATOM 807 O O . GLY A 1 105 ? -3.836 15.680 19.428 1.00 87.00 105 GLY A O 1
ATOM 808 N N . GLY A 1 106 ? -4.018 17.751 20.293 1.00 86.81 106 GLY A N 1
ATOM 809 C CA . GLY A 1 106 ? -2.768 17.700 21.055 1.00 86.81 106 GLY A CA 1
ATOM 810 C C . GLY A 1 106 ? -1.574 17.386 20.153 1.00 86.81 106 GLY A C 1
ATOM 811 O O . GLY A 1 106 ? -1.348 18.065 19.161 1.00 86.81 106 GLY A O 1
ATOM 812 N N . GLU A 1 107 ? -0.842 16.320 20.467 1.00 84.06 107 GLU A N 1
ATOM 813 C CA . GLU A 1 107 ? 0.272 15.833 19.646 1.00 84.06 107 GLU A CA 1
ATOM 814 C C . GLU A 1 107 ? -0.163 15.139 18.344 1.00 84.06 107 GLU A C 1
ATOM 816 O O . GLU A 1 107 ? 0.680 14.799 17.534 1.00 84.06 107 GLU A O 1
ATOM 821 N N . SER A 1 108 ? -1.447 14.892 18.093 1.00 88.56 108 SER A N 1
ATOM 822 C CA . SER A 1 108 ? -1.908 14.200 16.876 1.00 88.56 108 SER A CA 1
ATOM 823 C C . SER A 1 108 ? -2.326 15.185 15.777 1.00 88.56 108 SER A C 1
ATOM 825 O O . SER A 1 108 ? -3.272 14.923 15.042 1.00 88.56 108 SER A O 1
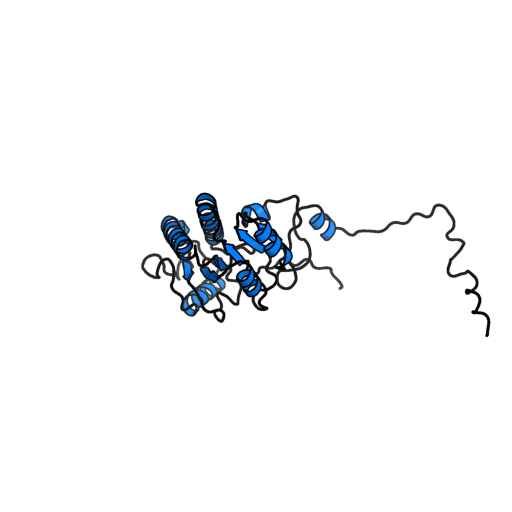ATOM 827 N N . VAL A 1 109 ? -1.650 16.336 15.672 1.00 92.12 109 VAL A N 1
ATOM 828 C CA . VAL A 1 109 ? -1.892 17.349 14.630 1.00 92.12 109 VAL A CA 1
ATOM 829 C C . VAL A 1 109 ? -0.632 17.621 13.799 1.00 92.12 109 VAL A C 1
ATOM 831 O O . VAL A 1 109 ? 0.482 17.488 14.315 1.00 92.12 109 VAL A O 1
ATOM 834 N N . PRO A 1 110 ? -0.774 18.008 12.517 1.00 94.88 110 PRO A N 1
ATOM 835 C CA . PRO A 1 110 ? 0.351 18.474 11.714 1.00 94.88 110 PRO A CA 1
ATOM 836 C C . PRO A 1 110 ? 1.062 19.684 12.339 1.00 94.88 110 PRO A C 1
ATOM 838 O O . PRO A 1 110 ? 0.411 20.589 12.859 1.00 94.88 110 PRO A O 1
ATOM 841 N N . ASN A 1 111 ? 2.391 19.737 12.226 1.00 95.50 111 ASN A N 1
ATOM 842 C CA . ASN A 1 111 ? 3.206 20.894 12.604 1.00 95.50 111 ASN A CA 1
ATOM 843 C C . ASN A 1 111 ? 3.828 21.521 11.347 1.00 95.50 111 ASN A C 1
ATOM 845 O O . ASN A 1 111 ? 4.669 20.900 10.692 1.00 95.50 111 ASN A O 1
ATOM 849 N N . ASP A 1 112 ? 3.403 22.745 11.023 1.00 95.31 112 ASP A N 1
ATOM 850 C CA . ASP A 1 112 ? 3.808 23.465 9.809 1.00 95.31 112 ASP A CA 1
ATOM 851 C C . ASP A 1 112 ? 5.288 23.883 9.825 1.00 95.31 112 ASP A C 1
ATOM 853 O O . ASP A 1 112 ? 5.962 23.849 8.792 1.00 95.31 112 ASP A O 1
ATOM 857 N N . GLU A 1 113 ? 5.812 24.258 10.994 1.00 94.69 113 GLU A N 1
ATOM 858 C CA . GLU A 1 113 ? 7.200 24.701 11.156 1.00 94.69 113 GLU A CA 1
ATOM 859 C C . GLU A 1 113 ? 8.167 23.522 11.019 1.00 94.69 113 GLU A C 1
ATOM 861 O O . GLU A 1 113 ? 9.128 23.581 10.249 1.00 94.69 113 GLU A O 1
ATOM 866 N N . ALA A 1 114 ? 7.862 22.418 11.703 1.00 94.88 114 ALA A N 1
ATOM 867 C CA . ALA A 1 114 ? 8.658 21.196 11.671 1.00 94.88 114 ALA A CA 1
ATOM 868 C C . ALA A 1 114 ? 8.405 20.331 10.420 1.00 94.88 114 ALA A C 1
ATOM 870 O O . ALA A 1 114 ? 9.112 19.347 10.206 1.00 94.88 114 ALA A O 1
ATOM 871 N N . MET A 1 115 ? 7.399 20.668 9.602 1.00 96.31 115 MET A N 1
ATOM 872 C CA . MET A 1 115 ? 6.921 19.865 8.467 1.00 96.31 115 MET A CA 1
ATOM 873 C C . MET A 1 115 ? 6.617 18.408 8.849 1.00 96.31 115 MET A C 1
ATOM 875 O O . MET A 1 115 ? 6.906 17.482 8.086 1.00 96.31 115 MET A O 1
ATOM 879 N N . THR A 1 116 ? 6.057 18.184 10.039 1.00 96.12 116 THR A N 1
ATOM 880 C CA . THR A 1 116 ? 5.715 16.840 10.525 1.00 96.12 116 THR A CA 1
ATOM 881 C C . THR A 1 116 ? 4.215 16.604 10.455 1.00 96.12 116 THR A C 1
ATOM 883 O O . THR A 1 116 ? 3.407 17.483 10.757 1.00 96.12 116 THR A O 1
ATOM 886 N N . ILE A 1 117 ? 3.839 15.389 10.064 1.00 95.19 117 ILE A N 1
ATOM 887 C CA . ILE A 1 117 ? 2.465 14.893 10.123 1.00 95.19 117 ILE A CA 1
ATOM 888 C C . ILE A 1 117 ? 2.522 13.609 10.950 1.00 95.19 117 ILE A C 1
ATOM 890 O O . ILE A 1 117 ? 3.301 12.719 10.598 1.00 95.19 117 ILE A O 1
ATOM 894 N N . PRO A 1 118 ? 1.781 13.512 12.065 1.00 94.62 118 PRO A N 1
ATOM 895 C CA . PRO A 1 118 ? 1.787 12.305 12.872 1.00 94.62 118 PRO A CA 1
ATOM 896 C C . PRO A 1 118 ? 1.228 11.121 12.086 1.00 94.62 118 PRO A C 1
ATOM 898 O O . PRO A 1 118 ? 0.283 11.274 11.308 1.00 94.62 118 PRO A O 1
ATOM 901 N N . MET A 1 119 ? 1.772 9.928 12.340 1.00 95.56 119 MET A N 1
ATOM 902 C CA . MET A 1 119 ? 1.160 8.682 11.872 1.00 95.56 119 MET A CA 1
ATOM 903 C C . MET A 1 119 ? -0.318 8.637 12.262 1.00 95.56 119 MET A C 1
ATOM 905 O O . MET A 1 119 ? -0.644 8.675 13.449 1.00 95.56 119 MET A O 1
ATOM 909 N N . THR A 1 120 ? -1.187 8.554 11.257 1.00 96.56 120 THR A N 1
ATOM 910 C CA . THR A 1 120 ? -2.638 8.654 11.425 1.00 96.56 120 THR A CA 1
ATOM 911 C C . THR A 1 120 ? -3.328 7.597 10.575 1.00 96.56 120 THR A C 1
ATOM 913 O O . THR A 1 120 ? -3.178 7.561 9.352 1.00 96.56 120 THR A O 1
ATOM 916 N N . ALA A 1 121 ? -4.102 6.728 11.215 1.00 97.62 121 ALA A N 1
ATOM 917 C CA . ALA A 1 121 ? -5.012 5.836 10.515 1.00 97.62 121 ALA A CA 1
ATOM 918 C C . ALA A 1 121 ? -6.328 6.562 10.206 1.00 97.62 121 ALA A C 1
ATOM 920 O O . ALA A 1 121 ? -6.808 7.349 11.020 1.00 97.62 121 ALA A O 1
ATOM 921 N N . LEU A 1 122 ? -6.901 6.301 9.033 1.00 98.38 122 LEU A N 1
ATOM 922 C CA . LEU A 1 122 ? -8.151 6.902 8.564 1.00 98.38 122 LEU A CA 1
ATOM 923 C C . LEU A 1 122 ? -9.183 5.785 8.416 1.00 98.38 122 LEU A C 1
ATOM 925 O O . LEU A 1 122 ? -9.007 4.900 7.579 1.00 98.38 122 LEU A O 1
ATOM 929 N N . LEU A 1 123 ? -10.231 5.785 9.233 1.00 98.38 123 LEU A N 1
ATOM 930 C CA . LEU A 1 123 ? -11.209 4.698 9.253 1.00 98.38 123 LEU A CA 1
ATOM 931 C C . LEU A 1 123 ? -12.324 4.940 8.234 1.00 98.38 123 LEU A C 1
ATOM 933 O O . LEU A 1 123 ? -12.982 5.977 8.266 1.00 98.38 123 LEU A O 1
ATOM 937 N N . GLN A 1 124 ? -12.541 3.967 7.347 1.00 98.00 124 GLN A N 1
ATOM 938 C CA . GLN A 1 124 ? -13.569 4.003 6.297 1.00 98.00 124 GLN A CA 1
ATOM 939 C C . GLN A 1 124 ? -13.626 5.310 5.469 1.00 98.00 124 GLN A C 1
ATOM 941 O O . GLN A 1 124 ? -14.727 5.820 5.241 1.00 98.00 124 GLN A O 1
ATOM 946 N N . PRO A 1 125 ? -12.501 5.890 4.993 1.00 97.56 125 PRO A N 1
ATOM 947 C CA . PRO A 1 125 ? -12.596 7.018 4.076 1.00 97.56 125 PRO A CA 1
ATOM 948 C C . PRO A 1 125 ? -13.345 6.595 2.811 1.00 97.56 125 PRO A C 1
ATOM 950 O O . PRO A 1 125 ? -13.225 5.460 2.344 1.00 97.56 125 PRO A O 1
ATOM 953 N N . SER A 1 126 ? -14.112 7.520 2.240 1.00 96.31 126 SER A N 1
ATOM 954 C CA . SER A 1 126 ? -14.837 7.255 1.000 1.00 96.31 126 SER A CA 1
ATOM 955 C C . SER A 1 126 ? -13.872 7.030 -0.172 1.00 96.31 126 SER A C 1
ATOM 957 O O . SER A 1 126 ? -12.795 7.622 -0.243 1.00 96.31 126 SER A O 1
ATOM 959 N N . PHE A 1 127 ? -14.257 6.167 -1.115 1.00 94.31 127 PHE A N 1
ATOM 960 C CA . PHE A 1 127 ? -13.411 5.757 -2.243 1.00 94.31 127 PHE A CA 1
ATOM 961 C C . PHE A 1 127 ? -13.087 6.876 -3.243 1.00 94.31 127 PHE A C 1
ATOM 963 O O . PHE A 1 127 ? -12.183 6.706 -4.055 1.00 94.31 127 PHE A O 1
ATOM 970 N N . ASP A 1 128 ? -13.815 7.991 -3.205 1.00 94.19 128 ASP A N 1
ATOM 971 C CA . ASP A 1 128 ? -13.573 9.189 -4.016 1.00 94.19 128 ASP A CA 1
ATOM 972 C C . ASP A 1 128 ? -12.519 10.128 -3.405 1.00 94.19 128 ASP A C 1
ATOM 974 O O . ASP A 1 128 ? -12.115 11.104 -4.036 1.00 94.19 128 ASP A O 1
ATOM 978 N N . LYS A 1 129 ? -12.052 9.850 -2.182 1.00 97.06 129 LYS A N 1
ATOM 979 C CA . LYS A 1 129 ? -11.042 10.666 -1.504 1.00 97.06 129 LYS A CA 1
ATOM 980 C C . LYS A 1 129 ? -9.642 10.371 -2.020 1.00 97.06 129 LYS A C 1
ATOM 982 O O . LYS A 1 129 ? -9.276 9.217 -2.235 1.00 97.06 129 LYS A O 1
ATOM 987 N N . ARG A 1 130 ? -8.801 11.408 -2.080 1.00 96.8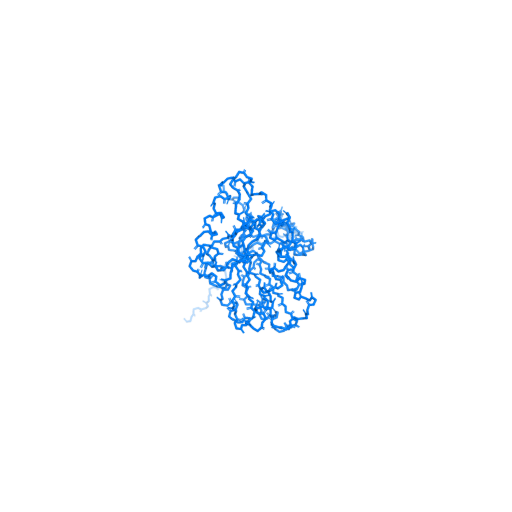8 130 ARG A N 1
ATOM 988 C CA . ARG A 1 130 ? -7.412 11.324 -2.570 1.00 96.88 130 ARG A CA 1
ATOM 989 C C . ARG A 1 130 ? -6.553 10.303 -1.831 1.00 96.88 130 ARG A C 1
ATOM 991 O O . ARG A 1 130 ? -5.714 9.655 -2.445 1.00 96.88 130 ARG A O 1
ATOM 998 N N . VAL A 1 131 ? -6.817 10.069 -0.545 1.00 96.94 131 VAL A N 1
ATOM 999 C CA . VAL A 1 131 ? -6.161 9.002 0.236 1.00 96.94 131 VAL A CA 1
ATOM 1000 C C . VAL A 1 131 ? -6.420 7.590 -0.316 1.00 96.94 131 VAL A C 1
ATOM 1002 O O . VAL A 1 131 ? -5.628 6.681 -0.080 1.00 96.94 131 VAL A O 1
ATOM 1005 N N . LEU A 1 132 ? -7.483 7.392 -1.100 1.00 96.00 132 LEU A N 1
ATOM 1006 C CA . LEU A 1 132 ? -7.825 6.142 -1.785 1.00 96.00 132 LEU A CA 1
ATOM 1007 C C . LEU A 1 132 ? -7.735 6.221 -3.316 1.00 96.00 132 LEU A C 1
ATOM 1009 O O . LEU A 1 132 ? -7.804 5.172 -3.956 1.00 96.00 132 LEU A O 1
ATOM 1013 N N . THR A 1 133 ? -7.509 7.398 -3.907 1.00 94.88 133 THR A N 1
ATOM 1014 C CA . THR A 1 133 ? -7.332 7.529 -5.364 1.00 94.88 133 THR A CA 1
ATOM 1015 C C . THR A 1 133 ? -5.908 7.826 -5.822 1.00 94.88 133 THR A C 1
ATOM 1017 O O . THR A 1 133 ? -5.569 7.556 -6.969 1.00 94.88 133 THR A O 1
ATOM 1020 N N . GLU A 1 134 ? -5.054 8.341 -4.942 1.00 95.44 134 GLU A N 1
ATOM 1021 C CA . GLU A 1 134 ? -3.659 8.680 -5.232 1.00 95.44 134 GLU A CA 1
ATOM 1022 C C . GLU A 1 134 ? -2.722 7.926 -4.289 1.00 95.44 134 GLU A C 1
ATOM 1024 O O . GLU A 1 134 ? -3.111 7.575 -3.174 1.00 95.44 134 GLU A O 1
ATOM 1029 N N . GLU A 1 135 ? -1.479 7.685 -4.707 1.00 95.75 135 GLU A N 1
ATOM 1030 C CA . GLU A 1 135 ? -0.439 7.212 -3.788 1.00 95.75 135 GLU A CA 1
ATOM 1031 C C . GLU A 1 135 ? -0.283 8.206 -2.627 1.00 95.75 135 GLU A C 1
ATOM 1033 O O . GLU A 1 135 ? -0.197 9.427 -2.831 1.00 95.75 135 GLU A O 1
ATOM 1038 N N . ILE A 1 136 ? -0.294 7.696 -1.392 1.00 96.38 136 ILE A N 1
ATOM 1039 C CA . ILE A 1 136 ? -0.204 8.559 -0.216 1.00 96.38 136 ILE A CA 1
ATOM 1040 C C . ILE A 1 136 ? 1.226 9.046 -0.076 1.00 96.38 136 ILE A C 1
ATOM 1042 O O . ILE A 1 136 ? 1.429 10.245 0.027 1.00 96.38 136 ILE A O 1
ATOM 1046 N N . PHE A 1 137 ? 2.210 8.142 -0.081 1.00 96.62 137 PHE A N 1
ATOM 1047 C CA . PHE A 1 137 ? 3.626 8.491 0.100 1.00 96.62 137 PHE A CA 1
ATOM 1048 C C . PHE A 1 137 ? 3.861 9.382 1.340 1.00 96.62 137 PHE A C 1
ATOM 1050 O O . PHE A 1 137 ? 4.503 10.438 1.301 1.00 96.62 137 PHE A O 1
ATOM 1057 N N . GLY A 1 138 ? 3.250 8.963 2.448 1.00 96.69 138 GLY A N 1
ATOM 1058 C CA . GLY A 1 138 ? 3.130 9.712 3.691 1.00 96.69 138 GLY A CA 1
ATOM 1059 C C . GLY A 1 138 ? 2.598 8.836 4.836 1.00 96.69 138 GLY A C 1
ATOM 1060 O O . GLY A 1 138 ? 2.240 7.668 4.619 1.00 96.69 138 GLY A O 1
ATOM 1061 N N . PRO A 1 139 ? 2.489 9.393 6.053 1.00 96.62 139 PRO A N 1
ATOM 1062 C CA . PRO A 1 139 ? 2.183 8.662 7.278 1.00 96.62 139 PRO A CA 1
ATOM 1063 C C . PRO A 1 139 ? 0.664 8.525 7.506 1.00 96.62 139 PRO A C 1
ATOM 1065 O O . PRO A 1 139 ? 0.205 8.462 8.642 1.00 96.62 139 PRO A O 1
ATOM 1068 N N . LEU A 1 140 ? -0.138 8.521 6.435 1.00 97.56 140 LEU A N 1
ATOM 1069 C CA . LEU A 1 140 ? -1.583 8.289 6.506 1.00 97.56 140 LEU A CA 1
ATOM 1070 C C . LEU A 1 140 ? -1.888 6.851 6.097 1.00 97.56 140 LEU A C 1
ATOM 1072 O O . LEU A 1 140 ? -1.337 6.370 5.105 1.00 97.56 140 LEU A O 1
ATOM 1076 N N . PHE A 1 141 ? -2.764 6.169 6.829 1.00 98.00 141 PHE A N 1
ATOM 1077 C CA . PHE A 1 141 ? -3.137 4.783 6.540 1.00 98.00 141 PHE A CA 1
ATOM 1078 C C . PHE A 1 141 ? -4.659 4.585 6.566 1.00 98.00 141 PHE A C 1
ATOM 1080 O O . PHE A 1 141 ? -5.239 4.371 7.631 1.00 98.00 141 PHE A O 1
ATOM 1087 N N . PRO A 1 142 ? -5.328 4.669 5.404 1.00 98.31 142 PRO A N 1
ATOM 1088 C CA . PRO A 1 142 ? -6.719 4.271 5.244 1.00 98.31 142 PRO A CA 1
ATOM 1089 C C . PRO A 1 142 ? -6.946 2.810 5.622 1.00 98.31 142 PRO A C 1
ATOM 1091 O O . PRO A 1 142 ? -6.205 1.937 5.175 1.00 98.31 142 PRO A O 1
ATOM 1094 N N . VAL A 1 143 ? -7.998 2.540 6.391 1.00 98.62 143 VAL A N 1
ATOM 1095 C CA . VAL A 1 143 ? -8.421 1.189 6.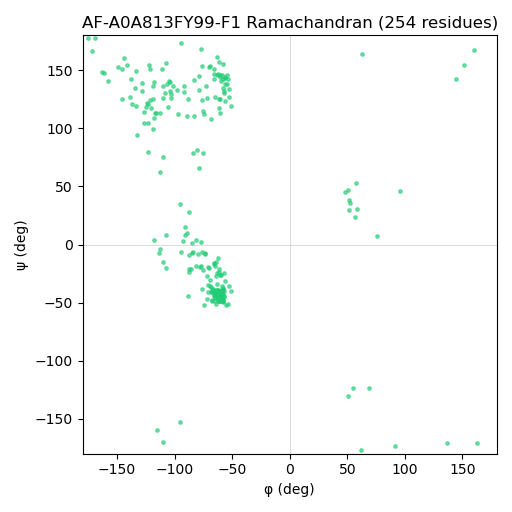774 1.00 98.62 143 VAL A CA 1
ATOM 1096 C C . VAL A 1 143 ? -9.879 0.998 6.375 1.00 98.62 143 VAL A C 1
ATOM 1098 O O . VAL A 1 143 ? -10.768 1.705 6.852 1.00 98.62 143 VAL A O 1
ATOM 1101 N N . LEU A 1 144 ? -10.118 0.040 5.486 1.00 98.56 144 LEU A N 1
ATOM 1102 C CA . LEU A 1 144 ? -11.429 -0.314 4.957 1.00 98.56 144 LEU A CA 1
ATOM 1103 C C . LEU A 1 144 ? -11.851 -1.689 5.470 1.00 98.56 144 LEU A C 1
ATOM 1105 O O . LEU A 1 144 ? -11.024 -2.563 5.735 1.00 98.56 144 LEU A O 1
ATOM 1109 N N . LYS A 1 145 ? -13.163 -1.873 5.593 1.00 98.44 145 LYS A N 1
ATOM 1110 C CA . LYS A 1 145 ? -13.794 -3.102 6.067 1.00 98.44 145 LYS A CA 1
ATOM 1111 C C . LYS A 1 145 ? -14.220 -3.886 4.837 1.00 98.44 145 LYS A C 1
ATOM 1113 O O . LYS A 1 145 ? -14.786 -3.305 3.915 1.00 98.44 145 LYS A O 1
ATOM 1118 N N . VAL A 1 146 ? -13.923 -5.178 4.814 1.00 98.56 146 VAL A N 1
ATOM 1119 C CA . VAL A 1 146 ? -14.315 -6.076 3.724 1.00 98.56 146 VAL A CA 1
ATOM 1120 C C . VAL A 1 146 ? -14.904 -7.363 4.289 1.00 98.56 146 VAL A C 1
ATOM 1122 O O . VAL A 1 146 ? -14.505 -7.837 5.350 1.00 98.56 146 VAL A O 1
ATOM 1125 N N . SER A 1 147 ? -15.833 -7.958 3.559 1.00 98.12 147 SER A N 1
ATOM 1126 C CA . SER A 1 147 ? -16.452 -9.250 3.872 1.00 98.12 147 SER A CA 1
ATOM 1127 C C . SER A 1 147 ? -15.502 -10.439 3.673 1.00 98.12 147 SER A C 1
ATOM 1129 O O . SER A 1 147 ? -15.733 -11.517 4.213 1.00 98.12 147 SER A O 1
ATOM 1131 N N . GLY A 1 148 ? -14.422 -10.259 2.904 1.00 98.06 148 GLY A N 1
ATOM 1132 C CA . GLY A 1 148 ? -13.390 -11.273 2.700 1.00 98.06 148 GLY A CA 1
ATOM 1133 C C . GLY A 1 148 ? -12.503 -11.016 1.482 1.00 98.06 148 GLY A C 1
ATOM 1134 O O . GLY A 1 148 ? -12.582 -9.972 0.829 1.00 98.06 148 GLY A O 1
ATOM 1135 N N . VAL A 1 149 ? -11.671 -12.009 1.148 1.00 98.25 149 VAL A N 1
ATOM 1136 C CA . VAL A 1 149 ? -10.642 -11.904 0.097 1.00 98.25 149 VAL A CA 1
ATOM 1137 C C . VAL A 1 149 ? -11.214 -11.545 -1.278 1.00 98.25 149 VAL A C 1
ATOM 1139 O O . VAL A 1 149 ? -10.623 -10.757 -2.008 1.00 98.25 149 VAL A O 1
ATOM 1142 N N . ALA A 1 150 ? -12.391 -12.069 -1.632 1.00 98.19 150 ALA A N 1
ATOM 1143 C CA . ALA A 1 150 ? -12.994 -11.825 -2.940 1.00 98.19 150 ALA A CA 1
ATOM 1144 C C . ALA A 1 150 ? -13.397 -10.354 -3.119 1.00 98.19 150 ALA A C 1
ATOM 1146 O O . ALA A 1 150 ? -13.246 -9.792 -4.203 1.00 98.19 150 ALA A O 1
ATOM 1147 N N . GLU A 1 151 ? -13.898 -9.715 -2.060 1.00 98.12 151 GLU A N 1
ATOM 1148 C CA . GLU A 1 151 ? -14.173 -8.279 -2.067 1.00 98.12 151 GLU A CA 1
ATOM 1149 C C . GLU A 1 151 ? -12.876 -7.468 -2.064 1.00 98.12 151 GLU A C 1
ATOM 1151 O O . GLU A 1 151 ? -12.760 -6.510 -2.830 1.00 98.12 151 GLU A O 1
ATOM 1156 N N . ALA A 1 152 ? -11.876 -7.892 -1.286 1.00 97.88 152 ALA A N 1
ATOM 1157 C CA . ALA A 1 152 ? -10.573 -7.241 -1.269 1.00 97.88 152 ALA A CA 1
ATOM 1158 C C . ALA A 1 152 ? -9.928 -7.216 -2.666 1.00 97.88 152 ALA A C 1
ATOM 1160 O O . ALA A 1 152 ? -9.551 -6.150 -3.148 1.00 97.88 152 ALA A O 1
ATOM 1161 N N . ILE A 1 153 ? -9.901 -8.354 -3.368 1.00 97.94 153 ILE A N 1
ATOM 1162 C CA . ILE A 1 153 ? -9.407 -8.466 -4.750 1.00 97.94 153 ILE A CA 1
ATOM 1163 C C . ILE A 1 153 ? -10.176 -7.520 -5.683 1.00 97.94 153 ILE A C 1
ATOM 1165 O O . ILE A 1 153 ? -9.565 -6.812 -6.484 1.00 97.94 153 ILE A O 1
ATOM 1169 N N . LYS A 1 154 ? -11.512 -7.458 -5.575 1.00 96.94 154 LYS A N 1
ATOM 1170 C CA . LYS A 1 154 ? -12.331 -6.538 -6.386 1.00 96.94 154 LYS A CA 1
ATOM 1171 C C . LYS A 1 154 ? -11.969 -5.076 -6.140 1.00 96.94 154 LYS A C 1
ATOM 1173 O O . LYS A 1 154 ? -11.963 -4.301 -7.094 1.00 96.94 154 LYS A O 1
ATOM 1178 N N . ILE A 1 155 ? -11.697 -4.692 -4.892 1.00 96.69 155 ILE A N 1
ATOM 1179 C CA . ILE A 1 155 ? -11.277 -3.331 -4.544 1.00 96.69 155 ILE A CA 1
ATOM 1180 C C . ILE A 1 155 ? -9.891 -3.040 -5.121 1.00 96.69 155 ILE A C 1
ATOM 1182 O O . ILE A 1 155 ? -9.739 -2.032 -5.804 1.00 96.69 155 ILE A O 1
ATOM 1186 N N . ILE A 1 156 ? -8.920 -3.935 -4.918 1.00 96.31 156 ILE A N 1
ATOM 1187 C CA . ILE A 1 156 ? -7.545 -3.778 -5.422 1.00 96.31 156 ILE A CA 1
ATOM 1188 C C . ILE A 1 156 ? -7.537 -3.615 -6.944 1.00 96.31 156 ILE A C 1
ATOM 1190 O O . ILE A 1 156 ? -6.854 -2.740 -7.477 1.00 96.31 156 ILE A O 1
ATOM 1194 N N . ASN A 1 157 ? -8.352 -4.409 -7.641 1.00 95.19 157 ASN A N 1
ATOM 1195 C CA . ASN A 1 157 ? -8.426 -4.429 -9.099 1.00 95.19 157 ASN A CA 1
ATOM 1196 C C . ASN A 1 157 ? -9.213 -3.254 -9.703 1.00 95.19 157 ASN A C 1
ATOM 1198 O O . ASN A 1 157 ? -9.357 -3.191 -10.927 1.00 95.19 157 ASN A O 1
ATOM 1202 N N . ARG A 1 158 ? -9.714 -2.306 -8.898 1.00 92.38 158 ARG A N 1
ATOM 1203 C CA . ARG A 1 158 ? -10.332 -1.083 -9.430 1.00 92.38 158 ARG A CA 1
ATOM 1204 C C . ARG A 1 158 ? -9.312 -0.292 -10.256 1.00 92.38 158 ARG A C 1
ATOM 1206 O O . ARG A 1 158 ? -8.153 -0.217 -9.861 1.00 92.38 158 ARG A O 1
ATOM 1213 N N . PRO A 1 159 ? -9.720 0.372 -11.354 1.00 80.38 159 PRO A N 1
ATOM 1214 C CA . PRO A 1 159 ? -8.789 1.061 -12.255 1.00 80.38 159 PRO A CA 1
ATOM 1215 C C . PRO A 1 159 ? -7.845 2.052 -11.565 1.00 80.38 159 PRO A C 1
ATOM 1217 O O . PRO A 1 159 ? -6.684 2.162 -11.939 1.00 80.38 159 PRO A O 1
ATOM 1220 N N . VAL A 1 160 ? -8.342 2.736 -10.534 1.00 75.50 160 VAL A N 1
ATOM 1221 C CA . VAL A 1 160 ? -7.612 3.763 -9.782 1.00 75.50 160 VAL A CA 1
ATOM 1222 C C . VAL A 1 160 ? -6.473 3.178 -8.931 1.00 75.50 160 VAL A C 1
ATOM 1224 O O . VAL A 1 160 ? -5.459 3.834 -8.724 1.00 75.50 160 VAL A O 1
ATOM 1227 N N . THR A 1 161 ? -6.619 1.940 -8.455 1.00 75.06 161 THR A N 1
ATOM 1228 C CA . THR A 1 161 ? -5.666 1.270 -7.551 1.00 75.06 161 THR A CA 1
ATOM 1229 C C . THR A 1 161 ? -4.949 0.085 -8.201 1.00 75.06 161 THR A C 1
ATOM 1231 O O . THR A 1 161 ? -4.114 -0.547 -7.556 1.00 75.06 161 THR A O 1
ATOM 1234 N N . CYS A 1 162 ? -5.300 -0.262 -9.445 1.00 80.50 162 CYS A N 1
ATOM 1235 C CA . CYS A 1 162 ? -4.860 -1.499 -10.080 1.00 80.50 162 CYS A CA 1
ATOM 1236 C C . CYS A 1 162 ? -3.345 -1.532 -10.327 1.00 80.50 162 CYS A C 1
ATOM 1238 O O . CYS A 1 162 ? -2.716 -0.504 -10.581 1.00 80.50 162 CYS A O 1
ATOM 1240 N N . LYS A 1 163 ? -2.776 -2.745 -10.322 1.00 92.38 163 LYS A N 1
ATOM 1241 C CA . LYS A 1 163 ? -1.356 -3.004 -10.610 1.00 92.38 163 LYS A CA 1
ATOM 1242 C C . LYS A 1 163 ? -0.379 -2.257 -9.689 1.00 92.38 163 LYS A C 1
ATOM 1244 O O . LYS A 1 163 ? 0.528 -1.581 -10.187 1.00 92.38 163 LYS A O 1
ATOM 1249 N N . PRO A 1 164 ? -0.528 -2.387 -8.356 1.00 95.00 164 PRO A N 1
ATOM 1250 C CA . PRO A 1 164 ? 0.428 -1.810 -7.422 1.00 95.00 164 PRO A CA 1
ATOM 1251 C C . PRO A 1 164 ? 1.815 -2.438 -7.599 1.00 95.00 164 PRO A C 1
ATOM 1253 O O . PRO A 1 164 ? 1.956 -3.541 -8.138 1.00 95.00 164 PRO A O 1
ATOM 1256 N N . LEU A 1 165 ? 2.841 -1.744 -7.101 1.00 95.44 165 LEU A N 1
ATOM 1257 C CA . LEU A 1 165 ? 4.195 -2.292 -7.054 1.00 95.44 165 LEU A CA 1
ATOM 1258 C C . LEU A 1 165 ? 4.234 -3.567 -6.203 1.00 95.44 165 LEU A C 1
ATOM 1260 O O . LEU A 1 165 ? 4.855 -4.553 -6.598 1.00 95.44 165 LEU A O 1
ATOM 1264 N N . ILE A 1 166 ? 3.540 -3.558 -5.058 1.00 95.94 166 ILE A N 1
ATOM 1265 C CA . ILE A 1 166 ? 3.430 -4.710 -4.160 1.00 95.94 166 ILE A CA 1
ATOM 1266 C C . ILE A 1 166 ? 1.997 -4.839 -3.647 1.00 95.94 166 ILE A C 1
ATOM 1268 O O . ILE A 1 166 ? 1.356 -3.836 -3.345 1.00 95.94 166 ILE A O 1
ATOM 1272 N N . ALA A 1 167 ? 1.500 -6.066 -3.505 1.00 97.44 167 ALA A N 1
ATOM 1273 C CA . ALA A 1 167 ? 0.304 -6.360 -2.722 1.00 97.44 167 ALA A CA 1
ATOM 1274 C C . ALA A 1 167 ? 0.634 -7.306 -1.559 1.00 97.44 167 ALA A C 1
ATOM 1276 O O . ALA A 1 167 ? 1.363 -8.285 -1.729 1.00 97.44 167 ALA A O 1
ATOM 1277 N N . TYR A 1 168 ? 0.085 -7.014 -0.383 1.00 98.19 168 TYR A N 1
ATOM 1278 C CA . TYR A 1 168 ? 0.329 -7.762 0.846 1.00 98.19 168 TYR A CA 1
ATOM 1279 C C . TYR A 1 168 ? -0.918 -8.538 1.261 1.00 98.19 168 TYR A C 1
ATOM 1281 O O . TYR A 1 168 ? -2.029 -8.003 1.241 1.00 98.19 168 TYR A O 1
ATOM 1289 N N . CYS A 1 169 ? -0.737 -9.788 1.672 1.00 98.44 169 CYS A N 1
ATOM 1290 C CA . CYS A 1 169 ? -1.808 -10.640 2.176 1.00 98.44 169 CYS A CA 1
ATOM 1291 C C . CYS A 1 169 ? -1.355 -11.325 3.463 1.00 98.44 169 CYS A C 1
ATOM 1293 O O . CYS A 1 169 ? -0.398 -12.097 3.452 1.00 98.44 169 CYS A O 1
ATOM 1295 N N . TYR A 1 170 ? -2.055 -11.074 4.565 1.00 98.50 170 TYR A N 1
ATOM 1296 C CA . TYR A 1 170 ? -1.858 -11.802 5.812 1.00 98.50 170 TYR A CA 1
ATOM 1297 C C . TYR A 1 170 ? -3.031 -12.763 6.011 1.00 98.50 170 TYR A C 1
ATOM 1299 O O . TYR A 1 170 ? -4.183 -12.330 6.069 1.00 98.50 170 TYR A O 1
ATOM 1307 N N . THR A 1 171 ? -2.739 -14.063 6.058 1.00 98.25 171 THR A N 1
ATOM 1308 C CA . THR A 1 171 ? -3.715 -15.152 6.228 1.00 98.25 171 THR A CA 1
ATOM 1309 C C . THR A 1 171 ? -3.014 -16.442 6.652 1.00 98.25 171 THR A C 1
ATOM 1311 O O . THR A 1 171 ? -1.882 -16.707 6.246 1.00 98.25 171 THR A O 1
ATOM 1314 N N . GLU A 1 172 ? -3.696 -17.276 7.433 1.00 97.44 172 GLU A N 1
ATOM 1315 C CA . GLU A 1 172 ? -3.261 -18.652 7.716 1.00 97.44 172 GLU A CA 1
ATOM 1316 C C . GLU A 1 172 ? -3.901 -19.681 6.757 1.00 97.44 172 GLU A C 1
ATOM 1318 O O . GLU A 1 172 ? -3.515 -20.849 6.757 1.00 97.44 172 GLU A O 1
ATOM 1323 N N . ASP A 1 173 ? -4.837 -19.262 5.894 1.00 97.94 173 ASP A N 1
ATOM 1324 C CA . ASP A 1 173 ? -5.468 -20.115 4.883 1.00 97.94 173 ASP A CA 1
ATOM 1325 C C . ASP A 1 173 ? -4.664 -20.096 3.572 1.00 97.94 173 ASP A C 1
ATOM 1327 O O . ASP A 1 173 ? -4.640 -19.113 2.826 1.00 97.94 173 ASP A O 1
ATOM 1331 N N . SER A 1 174 ? -4.025 -21.224 3.255 1.00 97.62 174 SER A N 1
ATOM 1332 C CA . SER A 1 174 ? -3.234 -21.375 2.031 1.00 97.62 174 SER A CA 1
ATOM 1333 C C . SER A 1 174 ? -4.061 -21.242 0.751 1.00 97.62 174 SER A C 1
ATOM 1335 O O . SER A 1 174 ? -3.578 -20.674 -0.226 1.00 97.62 174 SER A O 1
ATOM 1337 N N . LYS A 1 175 ? -5.323 -21.689 0.744 1.00 98.00 175 LYS A N 1
ATOM 1338 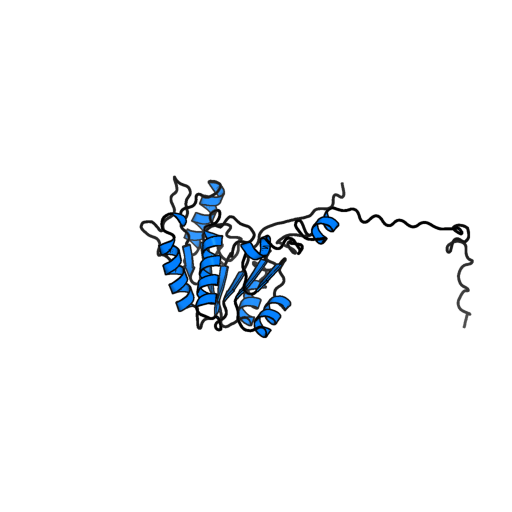C CA . LYS A 1 175 ? -6.194 -21.556 -0.435 1.00 98.00 175 LYS A CA 1
ATOM 1339 C C . LYS A 1 175 ? -6.570 -20.100 -0.670 1.00 98.00 175 LYS A C 1
ATOM 1341 O O . LYS A 1 175 ? -6.684 -19.674 -1.819 1.00 98.00 175 LYS A O 1
ATOM 1346 N N . LEU A 1 176 ? -6.757 -19.340 0.407 1.00 98.19 176 LEU A N 1
ATOM 1347 C CA . LEU A 1 176 ? -6.992 -17.903 0.330 1.00 98.19 176 LEU A CA 1
ATOM 1348 C C . LEU A 1 176 ? -5.762 -17.184 -0.226 1.00 98.19 176 LEU A C 1
ATOM 1350 O O . LEU A 1 176 ? -5.904 -16.350 -1.122 1.00 98.19 176 LEU A O 1
ATOM 1354 N N . ALA A 1 177 ? -4.571 -17.529 0.269 1.00 98.38 177 ALA A N 1
ATOM 1355 C CA . ALA A 1 177 ? -3.316 -16.977 -0.228 1.00 98.38 177 ALA A CA 1
ATOM 1356 C C . ALA A 1 177 ? -3.138 -17.245 -1.732 1.00 98.38 177 ALA A C 1
ATOM 1358 O O . ALA A 1 177 ? -2.888 -16.308 -2.491 1.00 98.38 177 ALA A O 1
ATOM 1359 N N . ASP A 1 178 ? -3.355 -18.483 -2.183 1.00 98.31 178 ASP A N 1
ATOM 1360 C CA . ASP A 1 178 ? -3.261 -18.856 -3.601 1.00 98.31 178 ASP A CA 1
ATOM 1361 C C . ASP A 1 178 ? -4.280 -18.094 -4.465 1.00 98.31 178 ASP A C 1
ATOM 1363 O O . ASP A 1 178 ? -3.960 -17.613 -5.559 1.00 98.31 178 ASP A O 1
ATOM 1367 N N . ALA A 1 179 ? -5.511 -17.928 -3.970 1.00 98.06 179 ALA A N 1
ATOM 1368 C CA . ALA A 1 179 ? -6.543 -17.147 -4.649 1.00 98.06 179 ALA A CA 1
ATOM 1369 C C . ALA A 1 179 ? -6.157 -15.663 -4.768 1.00 98.06 179 ALA A C 1
ATOM 1371 O O . ALA A 1 179 ? -6.355 -15.060 -5.825 1.00 98.06 179 ALA A O 1
ATOM 1372 N N . PHE A 1 180 ? -5.574 -15.079 -3.719 1.00 98.44 180 PHE A N 1
ATOM 1373 C CA . PHE A 1 180 ? -5.083 -13.701 -3.734 1.00 98.44 180 PHE A CA 1
ATOM 1374 C C . PHE A 1 180 ? -3.935 -13.530 -4.735 1.00 98.44 180 PHE A C 1
ATOM 1376 O O . PHE A 1 180 ? -4.011 -12.668 -5.610 1.00 98.44 180 PHE A O 1
ATOM 1383 N N . VAL A 1 181 ? -2.916 -14.392 -4.660 1.00 98.31 181 VAL A N 1
ATOM 1384 C CA . VAL A 1 181 ? -1.733 -14.359 -5.536 1.00 98.31 181 VAL A CA 1
ATOM 1385 C C . VAL A 1 181 ? -2.117 -14.503 -7.010 1.00 98.31 181 VAL A C 1
ATOM 1387 O O . VAL A 1 181 ? -1.596 -13.785 -7.857 1.00 98.31 181 VAL A O 1
ATOM 1390 N N . SER A 1 182 ? -3.046 -15.405 -7.328 1.00 97.88 182 SER A N 1
ATOM 1391 C CA . SER A 1 182 ? -3.474 -15.649 -8.713 1.00 97.88 182 SER A CA 1
ATOM 1392 C C . SER A 1 182 ? -4.390 -14.564 -9.290 1.00 97.88 182 SER A C 1
ATOM 1394 O O . SER A 1 182 ? -4.474 -14.432 -10.511 1.00 97.88 182 SER A O 1
ATOM 1396 N N . SER A 1 183 ? -5.075 -13.789 -8.441 1.00 97.56 183 SER A N 1
ATOM 1397 C CA . SER A 1 183 ? -6.135 -12.862 -8.872 1.00 97.56 183 SER A CA 1
ATOM 1398 C C . SER A 1 183 ? -5.771 -11.379 -8.759 1.00 97.56 183 SER A C 1
ATOM 1400 O O . SER A 1 183 ? -6.472 -10.536 -9.330 1.00 97.56 183 SER A O 1
ATOM 1402 N N . VAL A 1 184 ? -4.710 -11.037 -8.024 1.00 97.19 184 VAL A N 1
ATOM 1403 C CA . VAL A 1 184 ? -4.211 -9.663 -7.900 1.00 97.19 184 VAL A CA 1
ATOM 1404 C C . VAL A 1 184 ? -3.062 -9.452 -8.889 1.00 97.19 184 VAL A C 1
ATOM 1406 O O . VAL A 1 184 ? -1.990 -10.023 -8.712 1.00 97.19 184 VAL A O 1
ATOM 1409 N N . PRO A 1 185 ? -3.225 -8.614 -9.925 1.00 94.31 185 PRO A N 1
ATOM 1410 C CA . PRO A 1 185 ? -2.112 -8.209 -10.757 1.00 94.31 185 PRO A CA 1
ATOM 1411 C C . PRO A 1 185 ? -1.291 -7.179 -9.976 1.00 94.31 185 PRO A C 1
ATOM 1413 O O . PRO A 1 185 ? -1.778 -6.085 -9.703 1.00 94.31 185 PRO A O 1
ATOM 1416 N N . ALA A 1 186 ? -0.055 -7.514 -9.628 1.00 95.75 186 ALA A N 1
ATOM 1417 C CA . ALA A 1 186 ? 0.901 -6.626 -8.973 1.00 95.75 186 ALA A CA 1
ATOM 1418 C C . ALA A 1 186 ? 2.312 -6.922 -9.494 1.00 95.75 186 ALA A C 1
ATOM 1420 O O . ALA A 1 186 ? 2.546 -7.992 -10.057 1.00 95.75 186 ALA A O 1
ATOM 1421 N N . GLY A 1 187 ? 3.240 -5.980 -9.317 1.00 94.38 187 GLY A N 1
ATOM 1422 C CA . GLY A 1 187 ? 4.652 -6.227 -9.626 1.00 94.38 187 GLY A CA 1
ATOM 1423 C C . GLY A 1 187 ? 5.222 -7.346 -8.753 1.00 94.38 187 GLY A C 1
ATOM 1424 O O . GLY A 1 187 ? 5.893 -8.254 -9.234 1.00 94.38 187 GLY A O 1
ATOM 1425 N N . ASN A 1 188 ? 4.866 -7.316 -7.468 1.00 95.25 188 ASN A N 1
ATOM 1426 C CA . ASN A 1 188 ? 5.285 -8.284 -6.466 1.00 95.25 188 ASN A CA 1
ATOM 1427 C C . ASN A 1 188 ? 4.119 -8.579 -5.514 1.00 95.25 188 ASN A C 1
ATOM 1429 O O . ASN A 1 188 ? 3.231 -7.748 -5.313 1.00 95.25 188 ASN A O 1
ATOM 1433 N N . ILE A 1 189 ? 4.125 -9.753 -4.890 1.00 96.75 189 ILE A N 1
ATOM 1434 C CA . ILE A 1 189 ? 3.143 -10.121 -3.867 1.00 96.75 189 ILE A CA 1
ATOM 1435 C C . ILE A 1 189 ? 3.883 -10.745 -2.696 1.00 96.75 189 ILE A C 1
ATOM 1437 O O . ILE A 1 189 ? 4.748 -11.599 -2.891 1.00 96.75 189 ILE A O 1
ATOM 1441 N N . ALA A 1 190 ? 3.522 -10.336 -1.485 1.00 96.62 190 ALA A N 1
ATOM 1442 C CA . ALA A 1 190 ? 4.045 -10.925 -0.266 1.00 96.62 190 ALA A CA 1
ATOM 1443 C C . ALA A 1 190 ? 2.899 -11.480 0.587 1.00 96.62 190 ALA A C 1
ATOM 1445 O O . ALA A 1 190 ? 1.950 -10.774 0.934 1.00 96.62 190 ALA A O 1
ATOM 1446 N N . VAL A 1 191 ? 3.000 -12.769 0.914 1.00 97.19 191 VAL A N 1
ATOM 1447 C CA . VAL A 1 191 ? 2.087 -13.460 1.827 1.00 97.19 191 VAL A CA 1
ATOM 1448 C C . VAL A 1 191 ? 2.791 -13.620 3.170 1.00 97.19 191 VAL A C 1
ATOM 1450 O O . VAL A 1 191 ? 3.905 -14.143 3.217 1.00 97.19 191 VAL A O 1
ATOM 1453 N N . ASN A 1 192 ? 2.160 -13.168 4.255 1.00 96.12 192 ASN A N 1
ATOM 1454 C CA . ASN A 1 192 ? 2.698 -13.236 5.623 1.00 96.12 192 ASN A CA 1
ATOM 1455 C C . ASN A 1 192 ? 4.117 -12.648 5.767 1.00 96.12 192 ASN A C 1
ATOM 1457 O O . ASN A 1 192 ? 4.963 -13.125 6.534 1.00 96.12 192 ASN A O 1
ATOM 1461 N N . GLY A 1 193 ? 4.383 -11.588 5.016 1.00 93.19 193 GLY A N 1
ATOM 1462 C CA . GLY A 1 193 ? 5.605 -10.811 5.092 1.00 93.19 193 GLY A CA 1
ATOM 1463 C C . GLY A 1 193 ? 5.378 -9.456 4.453 1.00 93.19 193 GLY A C 1
ATOM 1464 O O . GLY A 1 193 ? 4.596 -9.339 3.514 1.00 93.19 193 GLY A O 1
ATOM 1465 N N . GLY A 1 194 ? 6.053 -8.441 4.963 1.00 92.12 194 GLY A N 1
ATOM 1466 C CA . GLY A 1 194 ? 5.908 -7.087 4.470 1.00 92.12 194 GLY A CA 1
ATOM 1467 C C . GLY A 1 194 ? 7.182 -6.538 3.828 1.00 92.12 194 GLY A C 1
ATOM 1468 O O . GLY A 1 194 ? 8.054 -7.288 3.361 1.00 92.12 194 GLY A O 1
ATOM 1469 N N . PRO A 1 195 ? 7.279 -5.202 3.739 1.00 91.81 195 PRO A N 1
ATOM 1470 C CA . PRO A 1 195 ? 8.194 -4.517 2.839 1.00 91.81 195 PRO A CA 1
ATOM 1471 C C . PRO A 1 195 ? 9.658 -4.867 3.072 1.00 91.81 195 PRO A C 1
ATOM 1473 O O . PRO A 1 195 ? 10.379 -5.098 2.109 1.00 91.81 195 PRO A O 1
ATOM 1476 N N . GLN A 1 196 ? 10.103 -4.964 4.330 1.00 87.56 196 GLN A N 1
ATOM 1477 C CA . GLN A 1 196 ? 11.507 -5.245 4.636 1.00 87.56 196 GLN A CA 1
ATOM 1478 C C . GLN A 1 196 ? 11.941 -6.618 4.111 1.00 87.56 196 GLN A C 1
ATOM 1480 O O . GLN A 1 196 ? 13.007 -6.740 3.506 1.00 87.56 196 GLN A O 1
ATOM 1485 N N . ARG A 1 197 ? 11.121 -7.655 4.322 1.00 89.56 197 ARG A N 1
ATOM 1486 C CA . ARG A 1 197 ? 11.403 -8.999 3.797 1.00 89.56 197 ARG A CA 1
ATOM 1487 C C . ARG A 1 197 ? 11.337 -9.020 2.277 1.00 89.56 197 ARG A C 1
ATOM 1489 O O . ARG A 1 197 ? 12.196 -9.641 1.658 1.00 89.56 197 ARG A O 1
ATOM 1496 N N . MET A 1 198 ? 10.371 -8.309 1.694 1.00 89.94 198 MET A N 1
ATOM 1497 C CA . MET A 1 198 ? 10.224 -8.228 0.244 1.00 89.94 198 MET A CA 1
ATOM 1498 C C . MET A 1 198 ? 11.469 -7.623 -0.415 1.00 89.94 198 MET A C 1
ATOM 1500 O O . MET A 1 198 ? 12.005 -8.209 -1.351 1.00 89.94 198 MET A O 1
ATOM 1504 N N . ILE A 1 199 ? 11.981 -6.508 0.120 1.00 87.94 199 ILE A N 1
ATOM 1505 C CA . ILE A 1 199 ? 13.158 -5.832 -0.446 1.00 87.94 199 ILE A CA 1
ATOM 1506 C C . ILE A 1 199 ? 14.490 -6.515 -0.118 1.00 87.94 199 ILE A C 1
ATOM 1508 O O . ILE A 1 199 ? 15.512 -6.238 -0.731 1.00 87.94 199 ILE A O 1
ATOM 1512 N N . SER A 1 200 ? 14.524 -7.375 0.896 1.00 89.56 200 SER A N 1
ATOM 1513 C CA . SER A 1 200 ? 15.773 -8.029 1.313 1.00 89.56 200 SER A CA 1
ATOM 1514 C C . SER A 1 200 ? 15.970 -9.385 0.635 1.00 89.56 200 SER A C 1
ATOM 1516 O O . SER A 1 200 ? 16.937 -10.089 0.929 1.00 89.56 200 SER A O 1
ATOM 1518 N N . ASN A 1 201 ? 15.068 -9.778 -0.267 1.00 90.19 201 ASN A N 1
ATOM 1519 C CA . ASN A 1 201 ? 15.189 -11.016 -1.019 1.00 90.19 201 ASN A CA 1
ATOM 1520 C C . ASN A 1 201 ? 16.082 -10.828 -2.255 1.00 90.19 201 ASN A C 1
ATOM 1522 O O . ASN A 1 201 ? 15.611 -10.732 -3.385 1.00 90.19 201 ASN A O 1
ATOM 1526 N N . TYR A 1 202 ? 17.396 -10.835 -2.032 1.00 90.81 202 TYR A N 1
ATOM 1527 C CA . TYR A 1 202 ? 18.404 -10.623 -3.077 1.00 90.81 202 TYR A CA 1
ATOM 1528 C C . TYR A 1 202 ? 18.414 -11.682 -4.196 1.00 90.81 202 TYR A C 1
ATOM 1530 O O . TYR A 1 202 ? 19.093 -11.491 -5.208 1.00 90.81 202 TYR A O 1
ATOM 1538 N N . ALA A 1 203 ? 17.702 -12.801 -4.026 1.00 91.06 203 ALA A N 1
ATOM 1539 C CA . ALA A 1 203 ? 17.633 -13.880 -5.008 1.00 91.06 203 ALA A CA 1
ATOM 1540 C C . ALA A 1 203 ? 16.525 -13.683 -6.058 1.00 91.06 203 ALA A C 1
ATOM 1542 O O . ALA A 1 203 ? 16.611 -14.269 -7.139 1.00 91.06 203 ALA A O 1
ATOM 1543 N N . CYS A 1 204 ? 15.509 -12.871 -5.764 1.00 91.06 204 CYS A N 1
ATOM 1544 C CA . CYS A 1 204 ? 14.357 -12.661 -6.636 1.00 91.06 204 CYS A CA 1
ATOM 1545 C C . CYS A 1 204 ? 14.430 -11.286 -7.296 1.00 91.06 204 CYS A C 1
ATOM 1547 O O . CYS A 1 204 ? 14.776 -10.308 -6.641 1.00 91.06 204 CYS A O 1
ATOM 1549 N N . GLY A 1 205 ? 14.096 -11.215 -8.585 1.00 92.12 205 GLY A N 1
ATOM 1550 C CA . GLY A 1 205 ? 13.924 -9.932 -9.256 1.00 92.12 205 GLY A CA 1
ATOM 1551 C C . GLY A 1 205 ? 12.778 -9.139 -8.631 1.00 92.12 205 GLY A C 1
ATOM 1552 O O . GLY A 1 205 ? 11.788 -9.721 -8.188 1.00 92.12 205 GLY A O 1
ATOM 1553 N N . PHE A 1 206 ? 12.919 -7.820 -8.613 1.00 94.38 206 PHE A N 1
ATOM 1554 C CA . PHE A 1 206 ? 11.895 -6.903 -8.138 1.00 94.38 206 PHE A CA 1
ATOM 1555 C C . PHE A 1 206 ? 11.626 -5.822 -9.185 1.00 94.38 206 PHE A C 1
ATOM 1557 O O . PHE A 1 206 ? 12.560 -5.205 -9.709 1.00 94.38 206 PHE A O 1
ATOM 1564 N N . GLY A 1 207 ? 10.346 -5.594 -9.466 1.00 93.12 207 GLY A N 1
ATOM 1565 C CA . GLY A 1 207 ? 9.911 -4.486 -10.306 1.00 93.12 207 GLY A CA 1
ATOM 1566 C C . GLY A 1 207 ? 8.400 -4.338 -10.404 1.00 93.12 207 GLY A C 1
ATOM 1567 O O . GLY A 1 207 ? 7.646 -5.103 -9.798 1.00 93.12 207 GLY A O 1
ATOM 1568 N N . GLY A 1 208 ? 7.965 -3.312 -11.131 1.00 93.94 208 GLY A N 1
ATOM 1569 C CA . GLY A 1 208 ? 6.557 -2.963 -11.322 1.00 93.94 208 GLY A CA 1
ATOM 1570 C C . GLY A 1 208 ? 5.919 -3.548 -12.584 1.00 93.94 208 GLY A C 1
ATOM 1571 O O . GLY A 1 208 ? 6.576 -4.126 -13.452 1.00 93.94 208 GLY A O 1
ATOM 1572 N N . VAL A 1 209 ? 4.606 -3.351 -12.712 1.00 94.12 209 VAL A N 1
ATOM 1573 C CA . VAL A 1 209 ? 3.848 -3.690 -13.922 1.00 94.12 209 VAL A CA 1
ATOM 1574 C C . VAL A 1 209 ? 2.822 -2.606 -14.249 1.00 94.12 209 VAL A C 1
ATOM 1576 O O . VAL A 1 209 ? 1.964 -2.256 -13.443 1.00 94.12 209 VAL A O 1
ATOM 1579 N N . GLY A 1 210 ? 2.851 -2.088 -15.476 1.00 93.38 210 GLY A N 1
ATOM 1580 C CA . GLY A 1 210 ? 1.916 -1.045 -15.901 1.00 93.38 210 GLY A CA 1
ATOM 1581 C C . GLY A 1 210 ? 2.188 0.282 -15.173 1.00 93.38 210 GLY A C 1
ATOM 1582 O O . GLY A 1 210 ? 3.306 0.779 -15.271 1.00 93.38 210 GLY A O 1
ATOM 1583 N N . PRO A 1 211 ? 1.211 0.882 -14.463 1.00 92.38 211 PRO A N 1
ATOM 1584 C CA . PRO A 1 211 ? 1.408 2.162 -13.773 1.00 92.38 211 PRO A CA 1
ATOM 1585 C C . PRO A 1 211 ? 2.487 2.151 -12.681 1.00 92.38 211 PRO A C 1
ATOM 1587 O O . PRO A 1 211 ? 3.031 3.208 -12.378 1.00 92.38 211 PRO A O 1
ATOM 1590 N N . SER A 1 212 ? 2.804 0.987 -12.101 1.00 94.00 212 SER A N 1
ATOM 1591 C CA . SER A 1 212 ? 3.863 0.849 -11.089 1.00 94.00 212 SER A CA 1
ATOM 1592 C C . SER A 1 212 ? 5.264 0.670 -11.675 1.00 94.00 212 SER A C 1
ATOM 1594 O O . SER A 1 212 ? 6.243 0.701 -10.932 1.00 94.00 212 SER A O 1
ATOM 1596 N N . GLY A 1 213 ? 5.387 0.507 -12.996 1.00 94.69 213 GLY A N 1
ATOM 1597 C CA . GLY A 1 213 ? 6.679 0.375 -13.657 1.00 94.69 213 GLY A CA 1
ATOM 1598 C C . GLY A 1 213 ? 6.739 -0.713 -14.724 1.00 94.69 213 GLY A C 1
ATOM 1599 O O . GLY A 1 213 ? 5.731 -1.301 -15.129 1.00 94.69 213 GLY A O 1
ATOM 1600 N N . SER A 1 214 ? 7.957 -0.962 -15.193 1.00 95.00 214 SER A N 1
ATOM 1601 C CA . SER A 1 214 ? 8.274 -2.001 -16.169 1.00 95.00 214 SER A CA 1
ATOM 1602 C C . SER A 1 214 ? 9.743 -2.404 -16.093 1.00 95.00 214 SER A C 1
ATOM 1604 O O . SER A 1 214 ? 10.616 -1.535 -16.032 1.00 95.00 214 SER A O 1
ATOM 1606 N N . GLY A 1 215 ? 9.999 -3.705 -16.228 1.00 94.25 215 GLY A N 1
ATOM 1607 C CA . GLY A 1 215 ? 11.336 -4.291 -16.140 1.00 94.25 215 GLY A CA 1
ATOM 1608 C C . GLY A 1 215 ? 11.673 -4.721 -14.713 1.00 94.25 215 GLY A C 1
ATOM 1609 O O . GLY A 1 215 ? 10.813 -4.712 -13.834 1.00 94.25 215 GLY A O 1
ATOM 1610 N N . VAL A 1 216 ? 12.917 -5.146 -14.507 1.00 94.12 216 VAL A N 1
ATOM 1611 C CA . VAL A 1 216 ? 13.426 -5.593 -13.204 1.00 94.12 216 VAL A CA 1
ATOM 1612 C C . VAL A 1 216 ? 14.687 -4.806 -12.882 1.00 94.12 216 VAL A C 1
ATOM 1614 O O . VAL A 1 216 ? 15.745 -5.058 -13.454 1.00 94.12 216 VAL A O 1
ATOM 1617 N N . HIS A 1 217 ? 14.595 -3.842 -11.972 1.00 88.81 217 HIS A N 1
ATOM 1618 C CA . HIS A 1 217 ? 15.720 -2.945 -11.694 1.00 88.81 217 HIS A CA 1
ATOM 1619 C C . HIS A 1 217 ? 16.730 -3.463 -10.672 1.00 88.81 217 HIS A C 1
ATOM 1621 O O . HIS A 1 217 ? 17.848 -2.948 -10.595 1.00 88.81 217 HIS A O 1
ATOM 1627 N N . MET A 1 218 ? 16.341 -4.415 -9.829 1.00 88.50 218 MET A N 1
ATOM 1628 C CA . MET A 1 218 ? 17.175 -4.852 -8.717 1.00 88.50 218 MET A CA 1
ATOM 1629 C C . MET A 1 218 ? 17.013 -6.337 -8.429 1.00 88.50 218 MET A C 1
ATOM 1631 O O . MET A 1 218 ? 15.959 -6.929 -8.660 1.00 88.50 218 MET A O 1
ATOM 1635 N N . TRP A 1 219 ? 18.110 -6.882 -7.899 1.00 92.25 219 TRP A N 1
ATOM 1636 C CA . TRP A 1 219 ? 18.251 -8.233 -7.361 1.00 92.25 219 TRP A CA 1
ATOM 1637 C C . TRP A 1 219 ? 18.052 -9.383 -8.354 1.00 92.25 219 TRP A C 1
ATOM 1639 O O . TRP A 1 219 ? 17.559 -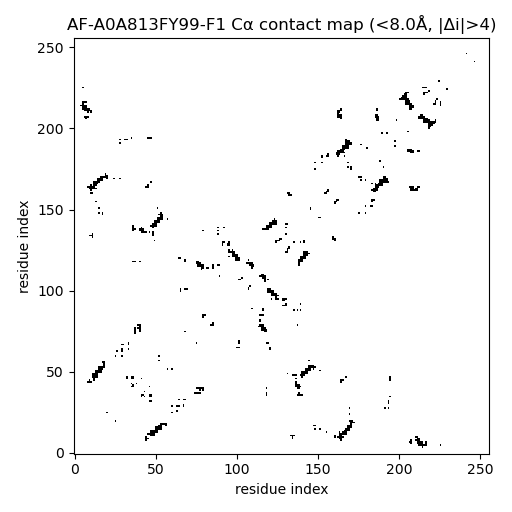9.242 -9.474 1.00 92.25 219 TRP A O 1
ATOM 1649 N N . GLY A 1 220 ? 18.504 -10.558 -7.921 1.00 90.81 220 GLY A N 1
ATOM 1650 C CA . GLY A 1 220 ? 18.402 -11.789 -8.683 1.00 90.81 220 GLY A CA 1
ATOM 1651 C C . GLY A 1 220 ? 19.148 -11.775 -10.020 1.00 90.81 220 GLY A C 1
ATOM 1652 O O . GLY A 1 220 ? 19.838 -10.834 -10.418 1.00 90.81 220 GLY A O 1
ATOM 1653 N N . VAL A 1 221 ? 18.997 -12.882 -10.742 1.00 94.19 221 VAL A N 1
ATOM 1654 C CA . VAL A 1 221 ? 19.531 -13.026 -12.103 1.00 94.19 221 VAL A CA 1
ATOM 1655 C C . VAL A 1 221 ? 18.769 -12.157 -13.109 1.00 94.19 221 VAL A C 1
ATOM 1657 O O . VAL A 1 221 ? 19.284 -11.862 -14.186 1.00 94.19 221 VAL A O 1
ATOM 1660 N N . ASP A 1 222 ? 17.550 -11.741 -12.773 1.00 93.75 222 ASP A N 1
ATOM 1661 C CA . ASP A 1 222 ? 16.684 -11.003 -13.684 1.00 93.75 222 ASP A CA 1
ATOM 1662 C C . ASP A 1 222 ? 17.109 -9.541 -13.825 1.00 93.75 222 ASP A C 1
ATOM 1664 O O . ASP A 1 222 ? 17.193 -9.076 -14.958 1.00 93.75 222 ASP A O 1
ATOM 1668 N N . ALA A 1 223 ? 17.548 -8.867 -12.753 1.00 94.50 223 ALA A N 1
ATOM 1669 C CA . ALA A 1 223 ? 18.170 -7.545 -12.886 1.00 94.50 223 ALA A CA 1
ATOM 1670 C C . ALA A 1 223 ? 19.472 -7.605 -13.700 1.00 94.50 223 ALA A C 1
ATOM 1672 O O . ALA A 1 223 ? 19.733 -6.754 -14.548 1.00 94.50 223 ALA A O 1
ATOM 1673 N N . LEU A 1 224 ? 20.280 -8.656 -13.511 1.00 94.31 224 LEU A N 1
ATOM 1674 C CA . LEU A 1 224 ? 21.473 -8.858 -14.336 1.00 94.31 224 LEU A CA 1
ATOM 1675 C C . LEU A 1 224 ? 21.105 -8.990 -15.822 1.00 94.31 224 LEU A C 1
ATOM 1677 O O . LEU A 1 224 ? 21.802 -8.442 -16.675 1.00 94.31 224 LEU A O 1
ATOM 1681 N N . ARG A 1 225 ? 20.024 -9.711 -16.140 1.00 94.50 225 ARG A N 1
ATOM 1682 C CA . ARG A 1 225 ? 19.519 -9.858 -17.514 1.00 94.50 225 ARG A CA 1
ATOM 1683 C C . ARG A 1 225 ? 18.972 -8.545 -18.068 1.00 94.50 225 ARG A C 1
ATOM 1685 O O . ARG A 1 225 ? 19.250 -8.274 -19.232 1.00 94.50 225 ARG A O 1
ATOM 1692 N N . GLU A 1 226 ? 18.255 -7.758 -17.265 1.00 95.81 226 GLU A N 1
ATOM 1693 C CA . GLU A 1 226 ? 17.704 -6.447 -17.644 1.00 95.81 226 GLU A CA 1
ATOM 1694 C C . GLU A 1 226 ? 18.814 -5.500 -18.123 1.00 95.81 226 GLU A C 1
ATOM 1696 O O . GLU A 1 226 ? 18.714 -4.891 -19.187 1.00 95.81 226 GLU A O 1
ATOM 1701 N N . PHE A 1 227 ? 19.933 -5.454 -17.395 1.00 95.38 227 PHE A N 1
ATOM 1702 C CA . PHE A 1 227 ? 21.076 -4.595 -17.725 1.00 95.38 227 PHE A CA 1
ATOM 1703 C C . PHE A 1 227 ? 22.128 -5.262 -18.626 1.00 95.38 227 PHE A C 1
ATOM 1705 O O . PHE A 1 227 ? 23.242 -4.753 -18.767 1.00 95.38 227 PHE A O 1
ATOM 1712 N N . SER A 1 228 ? 21.793 -6.388 -19.265 1.00 95.81 228 SER A N 1
ATOM 1713 C CA . SER A 1 228 ? 22.691 -7.113 -20.169 1.00 95.81 228 SER A CA 1
ATOM 1714 C C . SER A 1 228 ? 22.151 -7.186 -21.594 1.00 95.81 228 SER A C 1
ATOM 1716 O O . SER A 1 228 ? 20.992 -7.506 -21.839 1.00 95.81 228 SER A O 1
ATOM 1718 N N . ASN A 1 229 ? 23.034 -7.022 -22.582 1.00 95.31 229 ASN A N 1
ATOM 1719 C CA . ASN A 1 229 ? 22.696 -7.332 -23.969 1.00 95.31 229 ASN A CA 1
ATOM 1720 C C . ASN A 1 229 ? 22.869 -8.836 -24.248 1.00 95.31 229 ASN A C 1
ATOM 1722 O O . ASN A 1 229 ? 23.994 -9.341 -24.327 1.00 95.31 229 ASN A O 1
ATOM 1726 N N . ARG A 1 230 ? 21.761 -9.557 -24.453 1.00 92.56 230 ARG A N 1
ATOM 1727 C CA . ARG A 1 230 ? 21.762 -10.986 -24.814 1.00 92.56 230 ARG A CA 1
ATOM 1728 C C . ARG A 1 230 ? 22.148 -11.181 -26.283 1.00 92.56 230 ARG A C 1
ATOM 1730 O O . ARG A 1 230 ? 21.309 -11.416 -27.149 1.00 92.56 230 ARG A O 1
ATOM 1737 N N . LYS A 1 231 ? 23.448 -11.104 -26.566 1.00 95.12 231 LYS A N 1
ATOM 1738 C CA . LYS A 1 231 ? 23.998 -11.251 -27.919 1.00 95.12 231 LYS A CA 1
ATOM 1739 C C . LYS A 1 231 ? 23.990 -12.714 -28.380 1.00 95.12 231 LYS A C 1
ATOM 1741 O O . LYS A 1 231 ? 24.761 -13.531 -27.884 1.00 95.12 231 LYS A O 1
ATOM 1746 N N . HIS A 1 232 ? 23.172 -13.033 -29.383 1.00 94.31 232 HIS A N 1
ATOM 1747 C CA . HIS A 1 232 ? 23.226 -14.328 -30.067 1.00 94.31 232 HIS A CA 1
ATOM 1748 C C . HIS A 1 232 ? 24.482 -14.405 -30.952 1.00 94.31 232 HIS A C 1
ATOM 1750 O O . HIS A 1 232 ? 24.724 -13.532 -31.785 1.00 94.31 232 HIS A O 1
ATOM 1756 N N . VAL A 1 233 ? 25.290 -15.454 -30.768 1.00 92.94 233 VAL A N 1
ATOM 1757 C CA . VAL A 1 233 ? 26.472 -15.751 -31.587 1.00 92.94 233 VAL A CA 1
ATOM 1758 C C . VAL A 1 233 ? 26.314 -17.126 -32.230 1.00 92.94 233 VAL A C 1
ATOM 1760 O O . VAL A 1 233 ? 26.289 -18.137 -31.535 1.00 92.94 233 VAL A O 1
ATOM 1763 N N . MET A 1 234 ? 26.271 -17.168 -33.560 1.00 87.62 234 MET A N 1
ATOM 1764 C CA . MET A 1 234 ? 26.324 -18.402 -34.344 1.00 87.62 234 MET A CA 1
ATOM 1765 C C . MET A 1 234 ? 27.720 -18.552 -34.957 1.00 87.62 234 MET A C 1
ATOM 1767 O O . MET A 1 234 ? 28.237 -17.618 -35.569 1.00 87.62 234 MET A O 1
ATOM 1771 N N . ARG A 1 235 ? 28.328 -19.735 -34.827 1.00 83.75 235 ARG A N 1
ATOM 1772 C CA . ARG A 1 235 ? 29.571 -20.095 -35.527 1.00 83.75 235 ARG A CA 1
ATOM 1773 C C . ARG A 1 235 ? 29.305 -21.285 -36.441 1.00 83.75 235 ARG A C 1
ATOM 1775 O O . ARG A 1 235 ? 29.115 -22.398 -35.961 1.00 83.75 235 ARG A O 1
ATOM 1782 N N . ALA A 1 236 ? 29.291 -21.057 -37.751 1.00 76.31 236 ALA A N 1
ATOM 1783 C CA . ALA A 1 236 ? 29.168 -22.135 -38.728 1.00 76.31 236 ALA A CA 1
ATOM 1784 C C . ALA A 1 236 ? 30.523 -22.844 -38.911 1.00 76.31 236 ALA A C 1
ATOM 1786 O O . ALA A 1 236 ? 31.545 -22.185 -39.091 1.00 76.31 236 ALA A O 1
ATOM 1787 N N . ARG A 1 237 ? 30.540 -24.184 -38.886 1.00 67.31 237 ARG A N 1
ATOM 1788 C CA . ARG A 1 237 ? 31.752 -25.004 -39.112 1.00 67.31 237 ARG A CA 1
ATOM 1789 C C . ARG A 1 237 ? 32.054 -25.285 -40.596 1.00 67.31 237 ARG A C 1
ATOM 1791 O O . ARG A 1 237 ? 33.029 -25.959 -40.897 1.00 67.31 237 ARG A O 1
ATOM 1798 N N . GLY A 1 238 ? 31.243 -24.756 -41.511 1.00 66.94 238 GLY A N 1
ATOM 1799 C CA . GLY A 1 238 ? 31.315 -24.984 -42.957 1.00 66.94 238 GLY A CA 1
ATOM 1800 C C . GLY A 1 238 ? 29.908 -25.020 -43.556 1.00 66.94 238 GLY A C 1
ATOM 1801 O O . GLY A 1 238 ? 28.989 -25.516 -42.911 1.00 66.94 238 GLY A O 1
ATOM 1802 N N . GLY A 1 239 ? 29.726 -24.462 -44.760 1.00 60.12 239 GLY A N 1
ATOM 1803 C CA . GLY A 1 239 ? 28.441 -24.488 -45.472 1.00 60.12 239 GLY A CA 1
ATOM 1804 C C . GLY A 1 239 ? 27.537 -23.260 -45.303 1.00 60.12 239 GLY A C 1
ATOM 1805 O O . GLY A 1 239 ? 26.334 -23.418 -45.162 1.00 60.12 239 GLY A O 1
ATOM 1806 N N . PHE A 1 240 ? 28.070 -22.036 -45.411 1.00 52.28 240 PHE A N 1
ATOM 1807 C CA . PHE A 1 240 ? 27.250 -20.900 -45.885 1.00 52.28 240 PHE A CA 1
ATOM 1808 C C . PHE A 1 240 ? 26.980 -20.997 -47.409 1.00 52.28 240 PHE A C 1
ATOM 1810 O O . PHE A 1 240 ? 26.188 -20.248 -47.966 1.00 52.28 240 PHE A O 1
ATOM 1817 N N . ALA A 1 241 ? 27.631 -21.951 -48.091 1.00 51.94 241 ALA A N 1
ATOM 1818 C CA . ALA A 1 241 ? 27.627 -22.119 -49.546 1.00 51.94 241 ALA A CA 1
ATOM 1819 C C . ALA A 1 241 ? 26.396 -22.849 -50.127 1.00 51.94 241 ALA A C 1
ATOM 1821 O O . ALA A 1 241 ? 26.343 -23.082 -51.330 1.00 51.94 241 ALA A O 1
ATOM 1822 N N . LYS A 1 242 ? 25.397 -23.208 -49.314 1.00 58.66 242 LYS A N 1
ATOM 1823 C CA . LYS A 1 242 ? 24.081 -23.635 -49.811 1.00 58.66 242 LYS A CA 1
ATOM 1824 C C . LYS A 1 242 ? 23.034 -22.723 -49.199 1.00 58.66 242 LYS A C 1
ATOM 1826 O O . LYS A 1 242 ? 22.425 -23.052 -48.187 1.00 58.66 242 LYS A O 1
ATOM 1831 N N . SER A 1 243 ? 22.901 -21.530 -49.769 1.00 61.12 243 SER A N 1
ATOM 1832 C CA . SER A 1 243 ? 21.837 -20.613 -49.386 1.00 61.12 243 SER A CA 1
ATOM 1833 C C . SER A 1 243 ? 20.490 -21.324 -49.551 1.00 61.12 243 SER A C 1
ATOM 1835 O O . SER A 1 243 ? 20.152 -21.796 -50.635 1.00 61.12 243 SER A O 1
ATOM 1837 N N . TYR A 1 244 ? 19.702 -21.389 -48.477 1.00 59.56 244 TYR A N 1
ATOM 1838 C CA . TYR A 1 244 ? 18.306 -21.832 -48.554 1.00 59.56 244 TYR A CA 1
ATOM 1839 C C . TYR A 1 244 ? 17.446 -20.876 -49.402 1.00 59.56 244 TYR A C 1
ATOM 1841 O O . TYR A 1 244 ? 16.367 -21.255 -49.838 1.00 59.56 244 TYR A O 1
ATOM 1849 N N . PHE A 1 245 ? 17.945 -19.665 -49.686 1.00 65.31 245 PHE A N 1
ATOM 1850 C CA . PHE A 1 245 ? 17.331 -18.699 -50.601 1.00 65.31 245 PHE A CA 1
ATOM 1851 C C . PHE A 1 245 ? 17.762 -18.878 -52.065 1.00 65.31 245 PHE A C 1
ATOM 1853 O O . PHE A 1 245 ? 17.199 -18.225 -52.936 1.00 65.31 245 PHE A O 1
ATOM 1860 N N . SER A 1 246 ? 18.758 -19.725 -52.355 1.00 66.00 246 SER A N 1
ATOM 1861 C CA . SER A 1 246 ? 19.214 -20.019 -53.724 1.00 66.00 246 SER A CA 1
ATOM 1862 C C . SER A 1 246 ? 18.805 -21.413 -54.212 1.00 66.00 246 SER A C 1
ATOM 1864 O O . SER A 1 246 ? 19.294 -21.864 -55.246 1.00 66.00 246 SER A O 1
ATOM 1866 N N . GLY A 1 247 ? 17.960 -22.125 -53.460 1.00 69.44 247 GLY A N 1
ATOM 1867 C CA . GLY A 1 247 ? 17.296 -23.326 -53.963 1.00 69.44 247 GLY A CA 1
ATOM 1868 C C . GLY A 1 247 ? 16.252 -22.957 -55.025 1.00 69.44 247 GLY A C 1
ATOM 1869 O O . GLY A 1 247 ? 15.726 -21.842 -54.988 1.00 69.44 247 GLY A O 1
ATOM 1870 N N . PRO A 1 248 ? 15.936 -23.852 -55.979 1.00 69.31 248 PRO A N 1
ATOM 1871 C CA . PRO A 1 248 ? 14.812 -23.627 -56.881 1.00 69.31 248 PRO A CA 1
ATOM 1872 C C . PRO A 1 248 ? 13.527 -23.409 -56.060 1.00 69.31 248 PRO A C 1
ATOM 1874 O O . PRO A 1 248 ? 13.380 -24.032 -55.001 1.00 69.31 248 PRO A O 1
ATOM 1877 N N . PRO A 1 249 ? 12.602 -22.536 -56.507 1.00 71.69 249 PRO A N 1
ATOM 1878 C CA . PRO A 1 249 ? 11.321 -22.371 -55.832 1.00 71.69 249 PRO A CA 1
ATOM 1879 C C . PRO A 1 249 ? 10.622 -23.735 -55.712 1.00 71.69 249 PRO A C 1
ATOM 1881 O O . PRO A 1 249 ? 10.782 -24.578 -56.602 1.00 71.69 249 PRO A O 1
ATOM 1884 N N . PRO A 1 250 ? 9.866 -23.985 -54.627 1.00 74.69 250 PRO A N 1
ATOM 1885 C CA . PRO A 1 250 ? 9.102 -25.219 -54.493 1.00 74.69 250 PRO A CA 1
ATOM 1886 C C . PRO A 1 250 ? 8.209 -25.416 -55.723 1.00 74.69 250 PRO A C 1
ATOM 1888 O O . PRO A 1 250 ? 7.686 -24.446 -56.278 1.00 74.69 250 PRO A O 1
ATOM 1891 N N . ALA A 1 251 ? 8.071 -26.669 -56.168 1.00 79.69 251 ALA A N 1
ATOM 1892 C CA . ALA A 1 251 ? 7.249 -26.995 -57.326 1.00 79.69 251 ALA A CA 1
ATOM 1893 C C . ALA A 1 251 ? 5.842 -26.407 -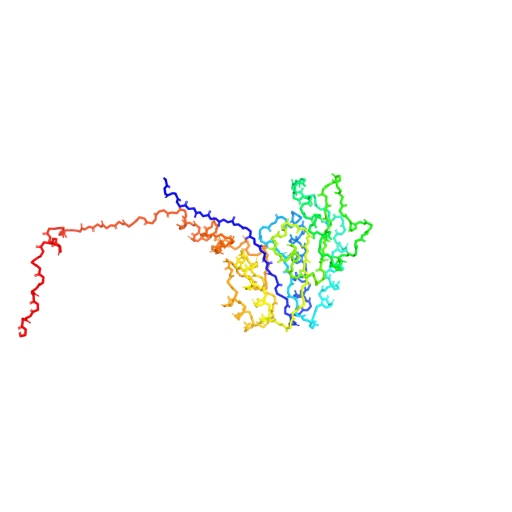57.149 1.00 79.69 251 ALA A C 1
ATOM 1895 O O . ALA A 1 251 ? 5.241 -26.535 -56.079 1.00 79.69 251 ALA A O 1
ATOM 1896 N N . LEU A 1 252 ? 5.329 -25.754 -58.197 1.00 78.50 252 LEU A N 1
ATOM 1897 C CA . LEU A 1 252 ? 3.943 -25.298 -58.208 1.00 78.50 252 LEU A CA 1
ATOM 1898 C C . LEU A 1 252 ? 3.031 -26.510 -57.949 1.00 78.50 252 LEU A C 1
ATOM 1900 O O . LEU A 1 252 ? 3.295 -27.581 -58.506 1.00 78.50 252 LEU A O 1
ATOM 1904 N N . PRO A 1 253 ? 1.977 -26.370 -57.126 1.00 77.12 253 PRO A N 1
ATOM 1905 C CA . PRO A 1 253 ? 1.012 -27.445 -56.942 1.00 77.12 253 PRO A CA 1
ATOM 1906 C C . PRO A 1 253 ? 0.471 -27.882 -58.309 1.00 77.12 253 PRO A C 1
ATOM 1908 O O . PRO A 1 253 ? 0.237 -27.041 -59.183 1.00 77.12 253 PRO A O 1
ATOM 1911 N N . ALA A 1 254 ? 0.322 -29.197 -58.507 1.00 76.75 254 ALA A N 1
ATOM 1912 C CA . ALA A 1 254 ? -0.199 -29.749 -59.753 1.00 76.75 254 ALA A CA 1
ATOM 1913 C C . ALA A 1 254 ? -1.538 -29.074 -60.082 1.00 76.75 254 ALA A C 1
ATOM 1915 O O . ALA A 1 254 ? -2.424 -29.009 -59.229 1.00 76.75 254 ALA A O 1
ATOM 1916 N N . LYS A 1 255 ? -1.663 -28.527 -61.298 1.00 67.25 255 LYS A N 1
ATOM 1917 C CA . LYS A 1 255 ? -2.941 -27.985 -61.768 1.00 67.25 255 LYS A CA 1
ATOM 1918 C C . LYS A 1 255 ? -3.957 -29.131 -61.782 1.00 67.25 255 LYS A C 1
ATOM 1920 O O . LYS A 1 255 ? -3.667 -30.169 -62.373 1.00 67.25 255 LYS A O 1
ATOM 1925 N N . ALA A 1 256 ? -5.077 -28.929 -61.089 1.00 59.38 256 ALA A N 1
ATOM 1926 C CA . ALA A 1 256 ? -6.264 -29.771 -61.202 1.00 59.38 256 ALA A CA 1
ATOM 1927 C C . ALA A 1 256 ? -6.862 -29.675 -62.612 1.00 59.38 256 ALA A C 1
ATOM 1929 O O . ALA A 1 256 ? -6.742 -28.581 -63.218 1.00 59.38 256 ALA A O 1
#

Radius of gyration: 24.56 Å; Cα contacts (8 Å, |Δi|>4): 480; chains: 1; bounding box: 48×54×84 Å

Solvent-accessible surface area (backbone atoms only — not comparable to full-atom values): 14123 Å² total; per-residue (Å²): 136,90,78,87,80,72,40,80,51,37,38,45,9,41,31,38,38,51,66,71,49,52,71,67,56,49,53,48,50,50,49,54,50,47,54,38,29,41,44,71,22,8,58,42,55,67,23,68,31,35,37,37,25,17,54,93,39,34,67,60,51,52,49,52,44,37,54,53,55,61,70,44,52,74,61,30,58,34,55,49,99,41,71,69,60,35,51,52,49,50,51,39,60,70,64,35,82,38,58,44,39,60,58,77,49,86,84,45,45,71,38,81,88,68,35,22,47,37,55,30,33,27,46,61,49,55,74,90,25,57,64,60,52,42,65,58,66,32,26,55,34,39,37,36,78,28,94,36,69,73,53,44,46,56,57,46,62,33,85,72,37,38,28,11,26,34,37,33,38,39,62,70,49,65,69,58,50,51,52,48,64,77,66,51,67,43,36,37,77,32,71,73,50,55,54,71,61,64,75,64,43,59,75,46,56,44,37,17,34,72,86,4,16,35,58,31,84,40,40,27,70,50,18,56,50,64,79,44,85,87,76,86,82,86,84,83,94,74,73,84,84,67,51,85,84,71,54,79,77,77,80,75,78,81,83,128

Secondary structure (DSSP, 8-state):
------EE-----EEEE-S---HHHHHHHHHHHHHHHHGGGG--TTS--EEEEEHHHHHHHHHHHHHHHHHTGGGG-PBPSSHHHHHHHHHHHHH--SEEESPSSTTSS-BTTTTB---EEEES--TTSHHHHS---SSEEEEEEESSHHHHHHHHTSTTT-S-SEEEEE-S-HHHHHHHHHH---SEEEES--HHHHHT-TTS-B---BTTEES--BSHHHHHHHTS--------SS--SS-TTSSPPPPPPPP-

InterPro domains:
  IPR012394 Aldehyde dehydrogenase NAD(P)-dependent [PTHR43570] (2-236)
  IPR015590 Aldehyde dehydrogenase domain [PF00171] (2-233)
  IPR016161 Aldehyde/histidinol dehydrogenase [SSF53720] (2-238)
  IPR016162 Aldehyde dehydrogenase, N-terminal [G3DSA:3.40.605.10] (2-231)
  IPR016163 Aldehyde dehydrogenase, C-terminal [G3DSA:3.40.309.10] (11-212)
  IPR029510 Aldehyde dehydrogenase, glutamic acid active site [PS00687] (7-14)